Protein AF-A0A958LSK5-F1 (afdb_monomer_lite)

pLDDT: mean 73.79, std 20.0, range [38.81, 97.94]

Foldseek 3Di:
DDDDDDDDDDDDDDPDDDPDDDDDDDDDDDDDDDDDDDDDDDDDDDDDDDDDDDDDDDDDDDDDDDDDDDDPPPPPPPPDPPPPDDPVNVVLVVLLVVLCVVQNAPVSLCVVLVHDLVLLCVVLVHDSVLSVQQPDDDPPPDHRHDGSVSSVVSVVVVVVCVVPVCVRSVCVVCVVVVVVVVVVVVVVVVVVVVVVVVVVVVVVVVVVVVVVVVVVVVVVVCPVVVVVVVVVVVVVVVVVVVVVVVVVVVVVCVVVVVD

Secondary structure (DSSP, 8-state):
-----------------------------------------------------------PPPP-PPPP------------S-----HHHHHHHHHHHHHHHHH--HHHHHHHTT--HHHHHHHHT--HHHHHHHH---SSS------HHHHHHHHHHHHHHHH-GGG-HHHHHHHHHHHHHHHHHHHHHHHHHHHHHHHHHHHHHHHHHHHHHHHHHHHHH-THHHHHHHHHHHHHHHHHHHHHHHHHHHHHHHHTT--

Radius of gyration: 49.1 Å; chains: 1; bounding box: 126×78×132 Å

Structure (mmCIF, N/CA/C/O backbone):
data_AF-A0A958LSK5-F1
#
_entry.id   AF-A0A958LSK5-F1
#
loop_
_atom_site.group_PDB
_atom_site.id
_atom_site.type_symbol
_atom_site.label_atom_id
_atom_site.label_alt_id
_atom_site.label_comp_id
_atom_site.label_asym_id
_atom_site.label_entity_id
_atom_site.label_seq_id
_atom_site.pdbx_PDB_ins_code
_atom_site.Cartn_x
_atom_site.Cartn_y
_atom_site.Cartn_z
_atom_site.occupancy
_atom_site.B_iso_or_equiv
_atom_site.auth_seq_id
_atom_site.auth_comp_id
_atom_site.auth_asym_id
_atom_site.auth_atom_id
_atom_site.pdbx_PDB_model_num
ATOM 1 N N . MET A 1 1 ? 25.517 32.934 -50.664 1.00 52.00 1 MET A N 1
ATOM 2 C CA . MET A 1 1 ? 25.320 33.171 -49.216 1.00 52.00 1 MET A CA 1
ATOM 3 C C . MET A 1 1 ? 23.851 33.494 -48.979 1.00 52.00 1 MET A C 1
ATOM 5 O O . MET A 1 1 ? 23.492 34.646 -48.784 1.00 52.00 1 MET A O 1
ATOM 9 N N . GLN A 1 2 ? 23.004 32.474 -49.056 1.00 46.69 2 GLN A N 1
ATOM 10 C CA . GLN A 1 2 ? 21.571 32.565 -48.803 1.00 46.69 2 GLN A CA 1
ATOM 11 C C . GLN A 1 2 ? 21.100 31.197 -48.299 1.00 46.69 2 GLN A C 1
ATOM 13 O O . GLN A 1 2 ? 21.679 30.183 -48.677 1.00 46.69 2 GLN A O 1
ATOM 18 N N . ASP A 1 3 ? 20.086 31.233 -47.439 1.00 50.66 3 ASP A N 1
ATOM 19 C CA . ASP A 1 3 ? 19.240 30.115 -47.003 1.00 50.66 3 ASP A CA 1
ATOM 20 C C . ASP A 1 3 ? 19.688 29.280 -45.794 1.00 50.66 3 ASP A C 1
ATOM 22 O O . ASP A 1 3 ? 19.818 28.062 -45.846 1.00 50.66 3 ASP A O 1
ATOM 26 N N . GLN A 1 4 ? 19.787 29.948 -44.639 1.00 49.22 4 GLN A N 1
ATOM 27 C CA . GLN A 1 4 ? 19.486 29.335 -43.335 1.00 49.22 4 GLN A CA 1
ATOM 28 C C . GLN A 1 4 ? 18.679 30.296 -42.456 1.00 49.22 4 GLN A C 1
ATOM 30 O O . GLN A 1 4 ? 19.184 30.893 -41.504 1.00 49.22 4 GLN A O 1
ATOM 35 N N . LYS A 1 5 ? 17.403 30.489 -42.798 1.00 58.16 5 LYS A N 1
ATOM 36 C CA . LYS A 1 5 ? 16.497 31.291 -41.975 1.00 58.16 5 LYS A CA 1
ATOM 37 C C . LYS A 1 5 ? 15.062 30.792 -42.065 1.00 58.16 5 LYS A C 1
ATOM 39 O O . LYS A 1 5 ? 14.193 31.531 -42.488 1.00 58.16 5 LYS A O 1
ATOM 44 N N . GLU A 1 6 ? 14.812 29.561 -41.633 1.00 60.72 6 GLU A N 1
ATOM 45 C CA . GLU A 1 6 ? 13.461 29.110 -41.294 1.00 60.72 6 GLU A CA 1
ATOM 46 C C . GLU A 1 6 ? 13.516 27.892 -40.362 1.00 60.72 6 GLU A C 1
ATOM 48 O O . GLU A 1 6 ? 14.477 27.135 -40.387 1.00 60.72 6 GLU A O 1
ATOM 53 N N . MET A 1 7 ? 12.481 27.733 -39.531 1.00 47.75 7 MET A N 1
ATOM 54 C CA . MET A 1 7 ? 12.305 26.735 -38.455 1.00 47.75 7 MET A CA 1
ATOM 55 C C . MET A 1 7 ? 12.759 27.124 -37.037 1.00 47.75 7 MET A C 1
ATOM 57 O O . MET A 1 7 ? 13.516 26.421 -36.375 1.00 47.75 7 MET A O 1
ATOM 61 N N . LYS A 1 8 ? 12.168 28.199 -36.499 1.00 54.16 8 LYS A N 1
ATOM 62 C CA . LYS A 1 8 ? 11.818 28.282 -35.066 1.00 54.16 8 LYS A CA 1
ATOM 63 C C . LYS A 1 8 ? 10.467 28.974 -34.885 1.00 54.16 8 LYS A C 1
ATOM 65 O O . LYS A 1 8 ? 10.415 30.142 -34.521 1.00 54.16 8 LYS A O 1
ATOM 70 N N . LYS A 1 9 ? 9.372 28.258 -35.140 1.00 56.34 9 LYS A N 1
ATOM 71 C CA . LYS A 1 9 ? 8.034 28.591 -34.626 1.00 56.34 9 LYS A CA 1
ATOM 72 C C . LYS A 1 9 ? 7.229 27.306 -34.479 1.00 56.34 9 LYS A C 1
ATOM 74 O O . LYS A 1 9 ? 7.035 26.604 -35.460 1.00 56.34 9 LYS A O 1
ATOM 79 N N . GLY A 1 10 ? 6.740 27.053 -33.268 1.00 45.38 10 GLY A N 1
ATOM 80 C CA . GLY A 1 10 ? 5.657 26.103 -33.036 1.00 45.38 10 GLY A CA 1
ATOM 81 C C . GLY A 1 10 ? 5.929 25.113 -31.914 1.00 45.38 10 GLY A C 1
ATOM 82 O O . GLY A 1 10 ? 6.259 23.973 -32.197 1.00 45.38 10 GLY A O 1
ATOM 83 N N . PHE A 1 11 ? 5.752 25.542 -30.663 1.00 42.88 11 PHE A N 1
ATOM 84 C CA . PHE A 1 11 ? 5.014 24.753 -29.669 1.00 42.88 11 PHE A CA 1
ATOM 85 C C . PHE A 1 11 ? 4.659 25.664 -28.484 1.00 42.88 11 PHE A C 1
ATOM 87 O O . PHE A 1 11 ? 5.410 25.800 -27.523 1.00 42.88 11 PHE A O 1
ATOM 94 N N . ALA A 1 12 ? 3.537 26.373 -28.612 1.00 46.06 12 ALA A N 1
ATOM 95 C CA . ALA A 1 12 ? 2.868 27.012 -27.488 1.00 46.06 12 ALA A CA 1
ATOM 96 C C . ALA A 1 12 ? 1.836 26.007 -26.970 1.00 46.06 12 ALA A C 1
ATOM 98 O O . ALA A 1 12 ? 0.869 25.699 -27.666 1.00 46.06 12 ALA A O 1
ATOM 99 N N . VAL A 1 13 ? 2.085 25.448 -25.788 1.00 54.91 13 VAL A N 1
ATOM 100 C CA . VAL A 1 13 ? 1.125 24.602 -25.078 1.00 54.91 13 VAL A CA 1
ATOM 101 C C . VAL A 1 13 ? 0.135 25.536 -24.391 1.00 54.91 13 VAL A C 1
ATOM 103 O O . VAL A 1 13 ? 0.502 26.291 -23.496 1.00 54.91 13 VAL A O 1
ATOM 106 N N . HIS A 1 14 ? -1.108 25.519 -24.866 1.00 43.62 14 HIS A N 1
ATOM 107 C CA . HIS A 1 14 ? -2.250 26.111 -24.183 1.00 43.62 14 HIS A CA 1
ATOM 108 C C . HIS A 1 14 ? -2.567 25.266 -22.941 1.00 43.62 14 HIS A C 1
ATOM 110 O O . HIS A 1 14 ? -3.042 24.138 -23.066 1.00 43.62 14 HIS A O 1
ATOM 116 N N . GLU A 1 15 ? -2.333 25.816 -21.751 1.00 44.34 15 GLU A N 1
ATOM 117 C CA . GLU A 1 15 ? -2.993 25.365 -20.527 1.00 44.34 15 GLU A CA 1
ATOM 118 C C . GLU A 1 15 ? -4.447 25.852 -20.571 1.00 44.34 15 GLU A C 1
ATOM 120 O O . GLU A 1 15 ? -4.745 27.024 -20.342 1.00 44.34 15 GLU A O 1
ATOM 125 N N . ALA A 1 16 ? -5.357 24.955 -20.947 1.00 48.25 16 ALA A N 1
ATOM 126 C CA . ALA A 1 16 ? -6.784 25.156 -20.756 1.00 48.25 16 ALA A CA 1
ATOM 127 C C . ALA A 1 16 ? -7.147 24.683 -19.346 1.00 48.25 16 ALA A C 1
ATOM 129 O O . ALA A 1 16 ? -7.069 23.493 -19.036 1.00 48.25 16 ALA A O 1
ATOM 130 N N . GLY A 1 17 ? -7.522 25.640 -18.498 1.00 46.84 17 GLY A N 1
ATOM 131 C CA . GLY A 1 17 ? -8.158 25.379 -17.218 1.00 46.84 17 GLY A CA 1
ATOM 132 C C . GLY A 1 17 ? -9.491 24.659 -17.411 1.00 46.84 17 GLY A C 1
ATOM 133 O O . GLY A 1 17 ? -10.271 24.989 -18.303 1.00 46.84 17 GLY A O 1
ATOM 134 N N . SER A 1 18 ? -9.738 23.675 -16.553 1.00 45.44 18 SER A N 1
ATOM 135 C CA . SER A 1 18 ? -11.038 23.038 -16.387 1.00 45.44 18 SER A CA 1
ATOM 136 C C . SER A 1 18 ? -11.521 23.335 -14.974 1.00 45.44 18 SER A C 1
ATOM 138 O O . SER A 1 18 ? -11.384 22.510 -14.072 1.00 45.44 18 SER A O 1
ATOM 140 N N . ASP A 1 19 ? -12.085 24.531 -14.813 1.00 50.69 19 ASP A N 1
ATOM 141 C CA . ASP A 1 19 ? -13.109 24.805 -13.811 1.00 50.69 19 ASP A CA 1
ATOM 142 C C . ASP A 1 19 ? -14.317 23.913 -14.123 1.00 50.69 19 ASP A C 1
ATOM 144 O O . ASP A 1 19 ? -15.077 24.163 -15.057 1.00 50.69 19 ASP A O 1
ATOM 148 N N . ALA A 1 20 ? -14.483 22.848 -13.346 1.00 50.75 20 ALA A N 1
ATOM 149 C CA . ALA A 1 20 ? -15.744 22.133 -13.246 1.00 50.75 20 ALA A CA 1
ATOM 150 C C . ALA A 1 20 ? -16.152 22.158 -11.776 1.00 50.75 20 ALA A C 1
ATOM 152 O O . ALA A 1 20 ? -15.587 21.456 -10.937 1.00 50.75 20 ALA A O 1
ATOM 153 N N . GLY A 1 21 ? -17.104 23.044 -11.488 1.00 44.28 21 GLY A N 1
ATOM 154 C CA . GLY A 1 21 ? -17.738 23.176 -10.191 1.00 44.28 21 GLY A CA 1
ATOM 155 C C . GLY A 1 21 ? -18.399 21.871 -9.761 1.00 44.28 21 GLY A C 1
ATOM 156 O O . GLY A 1 21 ? -19.099 21.219 -10.533 1.00 44.28 21 GLY A O 1
ATOM 157 N N . PHE A 1 22 ? -18.174 21.522 -8.501 1.00 46.78 22 PHE A N 1
ATOM 158 C CA . PHE A 1 22 ? -18.945 20.528 -7.772 1.00 46.78 22 PHE A CA 1
ATOM 159 C C . PHE A 1 22 ? -19.649 21.265 -6.631 1.00 46.78 22 PHE A C 1
ATOM 161 O O . PHE A 1 22 ? -19.240 21.217 -5.473 1.00 46.78 22 PHE A O 1
ATOM 168 N N . GLU A 1 23 ? -20.653 22.047 -7.018 1.00 50.72 23 GLU A N 1
ATOM 169 C CA . GLU A 1 23 ? -21.701 22.536 -6.130 1.00 50.72 23 GLU A CA 1
ATOM 170 C C . GLU A 1 23 ? -22.848 21.513 -6.144 1.00 50.72 23 GLU A C 1
ATOM 172 O O . GLU A 1 23 ? -23.130 20.892 -7.169 1.00 50.72 23 GLU A O 1
ATOM 177 N N . ASP A 1 24 ? -23.518 21.419 -5.000 1.00 49.88 24 ASP A N 1
ATOM 178 C CA . ASP A 1 24 ? -24.849 20.847 -4.792 1.00 49.88 24 ASP A CA 1
ATOM 179 C C . ASP A 1 24 ? -25.013 19.315 -4.723 1.00 49.88 24 ASP A C 1
ATOM 181 O O . ASP A 1 24 ? -25.315 18.622 -5.691 1.00 49.88 24 ASP A O 1
ATOM 185 N N . PHE A 1 25 ? -24.945 18.793 -3.494 1.00 40.44 25 PHE A N 1
ATOM 186 C CA . PHE A 1 25 ? -25.831 17.702 -3.072 1.00 40.44 25 PHE A CA 1
ATOM 187 C C . PHE A 1 25 ? -26.222 17.897 -1.600 1.00 40.44 25 PHE A C 1
ATOM 189 O O . PHE A 1 25 ? -25.748 17.219 -0.684 1.00 40.44 25 PHE A O 1
ATOM 196 N N . LYS A 1 26 ? -27.070 18.904 -1.379 1.00 49.19 26 LYS A N 1
ATOM 197 C CA . LYS A 1 26 ? -27.987 18.964 -0.241 1.00 49.19 26 LYS A CA 1
ATOM 198 C C . LYS A 1 26 ? -29.323 18.351 -0.668 1.00 49.19 26 LYS A C 1
ATOM 200 O O . LYS A 1 26 ? -29.685 18.403 -1.834 1.00 49.19 26 LYS A O 1
ATOM 205 N N . ASP A 1 27 ? -30.028 17.813 0.319 1.00 46.62 27 ASP A N 1
ATOM 206 C CA . ASP A 1 27 ? -31.434 17.399 0.278 1.00 46.62 27 ASP A CA 1
ATOM 207 C C . ASP A 1 27 ? -31.753 16.060 -0.395 1.00 46.62 27 ASP A C 1
ATOM 209 O O . ASP A 1 27 ? -32.180 16.004 -1.538 1.00 46.62 27 ASP A O 1
ATOM 213 N N . LEU A 1 28 ? -31.695 14.983 0.398 1.00 45.44 28 LEU A N 1
ATOM 214 C CA . LEU A 1 28 ? -32.783 13.999 0.437 1.00 45.44 28 LEU A CA 1
ATOM 215 C C . LEU A 1 28 ? -32.971 13.509 1.879 1.00 45.44 28 LEU A C 1
ATOM 217 O O . LEU A 1 28 ? -32.337 12.560 2.346 1.00 45.44 28 LEU A O 1
ATOM 221 N N . SER A 1 29 ? -33.839 14.221 2.593 1.00 51.97 29 SER A N 1
ATOM 222 C CA . SER A 1 29 ? -34.509 13.771 3.806 1.00 51.97 29 SER A CA 1
ATOM 223 C C . SER A 1 29 ? -35.802 13.030 3.451 1.00 51.97 29 SER A C 1
ATOM 225 O O . SER A 1 29 ? -36.561 13.508 2.617 1.00 51.97 29 SER A O 1
ATOM 227 N N . GLU A 1 30 ? -36.047 11.948 4.196 1.00 46.19 30 GLU A N 1
ATOM 228 C CA . GLU A 1 30 ? -37.352 11.352 4.538 1.00 46.19 30 GLU A CA 1
ATOM 229 C C . GLU A 1 30 ? -38.169 10.634 3.446 1.00 46.19 30 GLU A C 1
ATOM 231 O O . GLU A 1 30 ? -38.455 11.169 2.383 1.00 46.19 30 GLU A O 1
ATOM 236 N N . GLY A 1 31 ? -38.633 9.421 3.783 1.00 40.12 31 GLY A N 1
ATOM 237 C CA . GLY A 1 31 ? -39.802 8.810 3.141 1.00 40.12 31 GLY A CA 1
ATOM 238 C C . GLY A 1 31 ? -39.717 7.302 2.904 1.00 40.12 31 GLY A C 1
ATOM 239 O O . GLY A 1 31 ? -39.120 6.861 1.935 1.00 40.12 31 GLY A O 1
ATOM 240 N N . GLU A 1 32 ? -40.362 6.538 3.790 1.00 46.31 32 GLU A N 1
ATOM 241 C CA . GLU A 1 32 ? -41.158 5.337 3.476 1.00 46.31 32 GLU A CA 1
ATOM 242 C C . GLU A 1 32 ? -40.552 4.218 2.611 1.00 46.31 32 GLU A C 1
ATOM 244 O O . GLU A 1 32 ? -40.656 4.249 1.393 1.00 46.31 32 GLU A O 1
ATOM 249 N N . ILE A 1 33 ? -40.133 3.117 3.255 1.00 49.88 33 ILE A N 1
ATOM 250 C CA . ILE A 1 33 ? -40.536 1.766 2.814 1.00 49.88 33 ILE A CA 1
ATOM 251 C C . ILE A 1 33 ? -40.816 0.918 4.066 1.00 49.88 33 ILE A C 1
ATOM 253 O O . ILE A 1 33 ? -39.956 0.195 4.572 1.00 49.88 33 ILE A O 1
ATOM 257 N N . GLU A 1 34 ? -42.038 1.033 4.587 1.00 46.66 34 GLU A N 1
ATOM 258 C CA . GLU A 1 34 ? -42.678 -0.071 5.302 1.00 46.66 34 GLU A CA 1
ATOM 259 C C . GLU A 1 34 ? -43.224 -1.078 4.279 1.00 46.66 34 GLU A C 1
ATOM 261 O O . GLU A 1 34 ? -43.722 -0.699 3.223 1.00 46.66 34 GLU A O 1
ATOM 266 N N . GLY A 1 35 ? -43.197 -2.362 4.638 1.00 44.56 35 GLY A N 1
ATOM 267 C CA . GLY A 1 35 ? -44.109 -3.352 4.067 1.00 44.56 35 GLY A CA 1
ATOM 268 C C . GLY A 1 35 ? -43.596 -4.122 2.852 1.00 44.56 35 GLY A C 1
ATOM 269 O O . GLY A 1 35 ? -43.860 -3.752 1.719 1.00 44.56 35 GLY A O 1
ATOM 270 N N . ALA A 1 36 ? -42.952 -5.262 3.111 1.00 41.03 36 ALA A N 1
ATOM 271 C CA . ALA A 1 36 ? -43.251 -6.562 2.490 1.00 41.03 36 ALA A CA 1
ATOM 272 C C . ALA A 1 36 ? -42.053 -7.498 2.671 1.00 41.03 36 ALA A C 1
ATOM 274 O O . ALA A 1 36 ? -41.040 -7.341 2.003 1.00 41.03 36 ALA A O 1
ATOM 275 N N . LEU A 1 37 ? -42.181 -8.466 3.582 1.00 41.00 37 LEU A N 1
ATOM 276 C CA . LEU A 1 37 ? -41.710 -9.852 3.427 1.00 41.00 37 LEU A CA 1
ATOM 277 C C . LEU A 1 37 ? -42.045 -10.617 4.711 1.00 41.00 37 LEU A C 1
ATOM 279 O O . LEU A 1 37 ? -41.204 -11.018 5.513 1.00 41.00 37 LEU A O 1
ATOM 283 N N . SER A 1 38 ? -43.351 -10.777 4.900 1.00 43.66 38 SER A N 1
ATOM 284 C CA . SER A 1 38 ? -43.919 -11.981 5.484 1.00 43.66 38 SER A CA 1
ATOM 285 C C . SER A 1 38 ? -43.674 -13.166 4.537 1.00 43.66 38 SER A C 1
ATOM 287 O O . SER A 1 38 ? -43.495 -12.984 3.335 1.00 43.66 38 SER A O 1
ATOM 289 N N . CYS A 1 39 ? -43.725 -14.377 5.098 1.00 44.81 39 CYS A N 1
ATOM 290 C CA . CYS A 1 39 ? -43.722 -15.674 4.410 1.00 44.81 39 CYS A CA 1
ATOM 291 C C . CYS A 1 39 ? -42.345 -16.251 4.057 1.00 44.81 39 CYS A C 1
ATOM 293 O O . CYS A 1 39 ? -41.971 -16.256 2.898 1.00 44.81 39 CYS A O 1
ATOM 295 N N . LEU A 1 40 ? -41.684 -16.889 5.030 1.00 44.94 40 LEU A N 1
ATOM 296 C CA . LEU A 1 40 ? -41.215 -18.274 4.866 1.00 44.94 40 LEU A CA 1
ATOM 297 C C . LEU A 1 40 ? -41.234 -18.978 6.231 1.00 44.94 40 LEU A C 1
ATOM 299 O O . LEU A 1 40 ? -40.302 -18.897 7.027 1.00 44.94 40 LEU A O 1
ATOM 303 N N . GLY A 1 41 ? -42.357 -19.644 6.498 1.00 39.41 41 GLY A N 1
ATOM 304 C CA . GLY A 1 41 ? -42.454 -20.684 7.513 1.00 39.41 41 GLY A CA 1
ATOM 305 C C . GLY A 1 41 ? -41.847 -21.993 7.006 1.00 39.41 41 GLY A C 1
ATOM 306 O O . GLY A 1 41 ? -41.955 -22.325 5.828 1.00 39.41 41 GLY A O 1
ATOM 307 N N . GLY A 1 42 ? -41.234 -22.746 7.915 1.00 38.81 42 GLY A N 1
ATOM 308 C CA . GLY A 1 42 ? -40.740 -24.105 7.694 1.00 38.81 42 GLY A CA 1
ATOM 309 C C . GLY A 1 42 ? -40.322 -24.743 9.027 1.00 38.81 42 GLY A C 1
ATOM 310 O O . GLY A 1 42 ? -39.981 -24.009 9.951 1.00 38.81 42 GLY A O 1
ATOM 311 N N . PRO A 1 43 ? -40.453 -26.070 9.197 1.00 53.19 43 PRO A N 1
ATOM 312 C CA . PRO A 1 43 ? -41.178 -26.614 10.340 1.00 53.19 43 PRO A CA 1
ATOM 313 C C . PRO A 1 43 ? -40.335 -27.021 11.554 1.00 53.19 43 PRO A C 1
ATOM 315 O O . PRO A 1 43 ? -39.166 -27.387 11.491 1.00 53.19 43 PRO A O 1
ATOM 318 N N . ARG A 1 44 ? -41.062 -27.003 12.671 1.00 46.97 44 ARG A N 1
ATOM 319 C CA . ARG A 1 44 ? -40.767 -27.479 14.019 1.00 46.97 44 ARG A CA 1
ATOM 320 C C . ARG A 1 44 ? -40.833 -29.013 14.052 1.00 46.97 44 ARG A C 1
ATOM 322 O O . ARG A 1 44 ? -41.895 -29.572 13.803 1.00 46.97 44 ARG A O 1
ATOM 329 N N . ALA A 1 45 ? -39.740 -29.678 14.415 1.00 41.81 45 ALA A N 1
ATOM 330 C CA . ALA A 1 45 ? -39.722 -31.095 14.778 1.00 41.81 45 ALA A CA 1
ATOM 331 C C . ALA A 1 45 ? -38.614 -31.345 15.813 1.00 41.81 45 ALA A C 1
ATOM 333 O O . ALA A 1 45 ? -37.503 -30.849 15.648 1.00 41.81 45 ALA A O 1
ATOM 334 N N . GLY A 1 46 ? -38.928 -32.095 16.874 1.00 42.56 46 GLY A N 1
ATOM 335 C CA . GLY A 1 46 ? -37.932 -32.586 17.832 1.00 42.56 46 GLY A CA 1
ATOM 336 C C . GLY A 1 46 ? -38.269 -32.347 19.301 1.00 42.56 46 GLY A C 1
ATOM 337 O O . GLY A 1 46 ? -37.520 -31.676 20.002 1.00 42.56 46 GLY A O 1
ATOM 338 N N . GLN A 1 47 ? -39.399 -32.889 19.765 1.00 42.06 47 GLN A N 1
ATOM 339 C CA . GLN A 1 47 ? -39.604 -33.210 21.178 1.00 42.06 47 GLN A CA 1
ATOM 340 C C . GLN A 1 47 ? -38.616 -34.313 21.582 1.00 42.06 47 GLN A C 1
ATOM 342 O O . GLN A 1 47 ? -38.536 -35.337 20.911 1.00 42.06 47 GLN A O 1
ATOM 347 N N . GLY A 1 48 ? -37.910 -34.108 22.690 1.00 42.44 48 GLY A N 1
ATOM 348 C CA . GLY A 1 48 ? -37.097 -35.118 23.363 1.00 42.44 48 GLY A CA 1
ATOM 349 C C . GLY A 1 48 ? -37.277 -34.966 24.864 1.00 42.44 48 GLY A C 1
ATOM 350 O O . GLY A 1 48 ? -36.491 -34.303 25.531 1.00 42.44 48 GLY A O 1
ATOM 351 N N . HIS A 1 49 ? -38.389 -35.507 25.357 1.00 45.25 49 HIS A N 1
ATOM 352 C CA . HIS A 1 49 ? -38.616 -35.809 26.763 1.00 45.25 49 HIS A CA 1
ATOM 353 C C . HIS A 1 49 ? -37.735 -37.009 27.125 1.00 45.25 49 HIS A C 1
ATOM 355 O O . HIS A 1 49 ? -37.981 -38.092 26.608 1.00 45.25 49 HIS A O 1
ATOM 361 N N . GLU A 1 50 ? -36.793 -36.855 28.051 1.00 45.88 50 GLU A N 1
ATOM 362 C CA . GLU A 1 50 ? -36.311 -37.983 28.852 1.00 45.88 50 GLU A CA 1
ATOM 363 C C . GLU A 1 50 ? -36.346 -37.590 30.327 1.00 45.88 50 GLU A C 1
ATOM 365 O O . GLU A 1 50 ? -35.539 -36.817 30.843 1.00 45.88 50 GLU A O 1
ATOM 370 N N . GLN A 1 51 ? -37.391 -38.096 30.980 1.00 39.34 51 GLN A N 1
ATOM 371 C CA . GLN A 1 51 ? -37.505 -38.211 32.421 1.00 39.34 51 GLN A CA 1
ATOM 372 C C . GLN A 1 51 ? -36.664 -39.415 32.851 1.00 39.34 51 GLN A C 1
ATOM 374 O O . GLN A 1 51 ? -37.018 -40.548 32.547 1.00 39.34 51 GLN A O 1
ATOM 379 N N . GLY A 1 52 ? -35.577 -39.166 33.576 1.00 41.19 52 GLY A N 1
ATOM 380 C CA . GLY A 1 5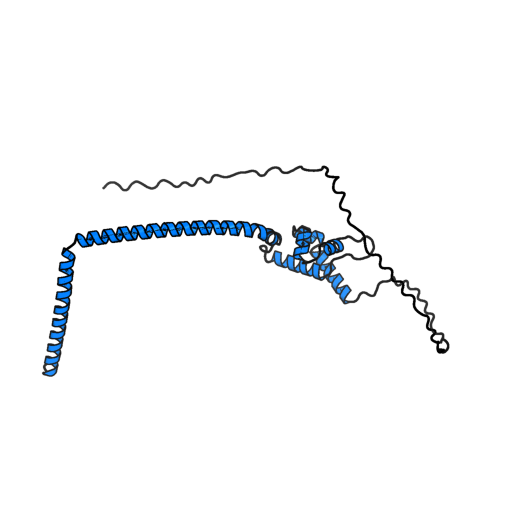2 ? -34.870 -40.182 34.350 1.00 41.19 52 GLY A CA 1
ATOM 381 C C . GLY A 1 52 ? -35.227 -40.032 35.824 1.00 41.19 52 GLY A C 1
ATOM 382 O O . GLY A 1 52 ? -34.633 -39.218 36.527 1.00 41.19 52 GLY A O 1
ATOM 383 N N . GLN A 1 53 ? -36.233 -40.781 36.276 1.00 43.94 53 GLN A N 1
ATOM 384 C CA . GLN A 1 53 ? -36.397 -41.141 37.682 1.00 43.94 53 GLN A CA 1
ATOM 385 C C . GLN A 1 53 ? -35.528 -42.370 37.941 1.00 43.94 53 GLN A C 1
ATOM 387 O O . GLN A 1 53 ? -35.779 -43.397 37.323 1.00 43.94 53 GLN A O 1
ATOM 392 N N . GLU A 1 54 ? -34.596 -42.320 38.895 1.00 42.00 54 GLU A N 1
ATOM 393 C CA . GLU A 1 54 ? -34.192 -43.549 39.579 1.00 42.00 54 GLU A CA 1
ATOM 394 C C . GLU A 1 54 ? -33.652 -43.311 40.996 1.00 42.00 54 GLU A C 1
ATOM 396 O O . GLU A 1 54 ? -32.717 -42.552 41.238 1.00 42.00 54 GLU A O 1
ATOM 401 N N . SER A 1 55 ? -34.311 -44.021 41.914 1.00 48.41 55 SER A N 1
ATOM 402 C CA . SER A 1 55 ? -33.800 -44.669 43.126 1.00 48.41 55 SER A CA 1
ATOM 403 C C . SER A 1 55 ? -33.116 -43.858 44.234 1.00 48.41 55 SER A C 1
ATOM 405 O O . SER A 1 55 ? -31.938 -43.518 44.216 1.00 48.41 55 SER A O 1
ATOM 407 N N . LYS A 1 56 ? -33.897 -43.755 45.315 1.00 48.94 56 LYS A N 1
ATOM 408 C CA . LYS A 1 56 ? -33.496 -43.814 46.724 1.00 48.94 56 LYS A CA 1
ATOM 409 C C . LYS A 1 56 ? -32.301 -44.753 46.965 1.00 48.94 56 LYS A C 1
ATOM 411 O O . LYS A 1 56 ? -32.407 -45.945 46.691 1.00 48.94 56 LYS A O 1
ATOM 416 N N . ALA A 1 57 ? -31.284 -44.259 47.663 1.00 46.81 57 ALA A N 1
ATOM 417 C CA . ALA A 1 57 ? -30.499 -45.069 48.587 1.00 46.81 57 ALA A CA 1
ATOM 418 C C . ALA A 1 57 ? -30.269 -44.277 49.882 1.00 46.81 57 ALA A C 1
ATOM 420 O O . ALA A 1 57 ? -29.709 -43.184 49.895 1.00 46.81 57 ALA A O 1
ATOM 421 N N . SER A 1 58 ? -30.825 -44.837 50.954 1.00 51.81 58 SER A N 1
ATOM 422 C CA . SER A 1 58 ? -30.565 -44.517 52.351 1.00 51.81 58 SER A CA 1
ATOM 423 C C . SER A 1 58 ? -29.090 -44.778 52.645 1.00 51.81 58 SER A C 1
ATOM 425 O O . SER A 1 58 ? -28.644 -45.911 52.489 1.00 51.81 58 SER A O 1
ATOM 427 N N . GLU A 1 59 ? -28.352 -43.771 53.106 1.00 51.69 59 GLU A N 1
ATOM 428 C CA . GLU A 1 59 ? -27.097 -44.025 53.805 1.00 51.69 59 GLU A CA 1
ATOM 429 C C . GLU A 1 59 ? -26.969 -43.135 55.038 1.00 51.69 59 GLU A C 1
ATOM 431 O O . GLU A 1 59 ? -27.428 -41.996 55.106 1.00 51.69 59 GLU A O 1
ATOM 436 N N . LYS A 1 60 ? -26.459 -43.793 56.065 1.00 51.78 60 LYS A N 1
ATOM 437 C CA . LYS A 1 60 ? -26.694 -43.610 57.483 1.00 51.78 60 LYS A CA 1
ATOM 438 C C . LYS A 1 60 ? -25.641 -42.663 58.047 1.00 51.78 60 LYS A C 1
ATOM 440 O O . LYS A 1 60 ? -24.449 -42.927 57.950 1.00 51.78 60 LYS A O 1
ATOM 445 N N . THR A 1 61 ? -26.105 -41.581 58.656 1.00 54.59 61 THR A N 1
ATOM 446 C CA . THR A 1 61 ? -25.322 -40.615 59.430 1.00 54.59 61 THR A CA 1
ATOM 447 C C . THR A 1 61 ? -24.548 -41.309 60.562 1.00 54.59 61 T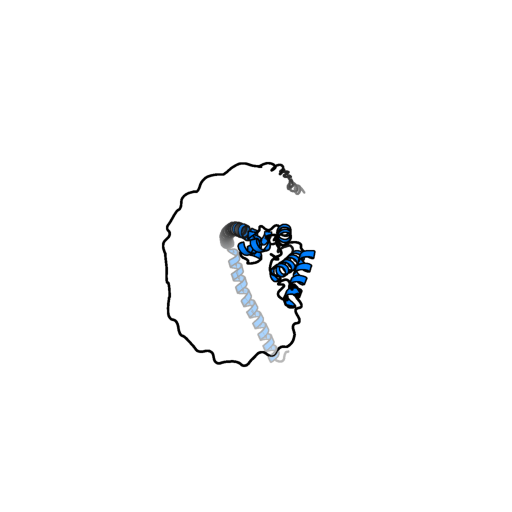HR A C 1
ATOM 449 O O . THR A 1 61 ? -25.173 -42.027 61.346 1.00 54.59 61 THR A O 1
ATOM 452 N N . PRO A 1 62 ? -23.232 -41.077 60.713 1.00 61.47 62 PRO A N 1
ATOM 453 C CA . PRO A 1 62 ? -22.537 -41.255 61.980 1.00 61.47 62 PRO A CA 1
ATOM 454 C C . PRO A 1 62 ? -22.470 -39.919 62.731 1.00 61.47 62 PRO A C 1
ATOM 456 O O . PRO A 1 62 ? -22.070 -38.891 62.180 1.00 61.47 62 PRO A O 1
ATOM 459 N N . ASP A 1 63 ? -22.882 -39.969 63.994 1.00 56.34 63 ASP A N 1
ATOM 460 C CA . ASP A 1 63 ? -22.891 -38.884 64.970 1.00 56.34 63 ASP A CA 1
ATOM 461 C C . ASP A 1 63 ? -21.538 -38.163 65.087 1.00 56.34 63 ASP A C 1
ATOM 463 O O . ASP A 1 63 ? -20.506 -38.777 65.363 1.00 56.34 63 ASP A O 1
ATOM 467 N N . LEU A 1 64 ? -21.565 -36.834 64.948 1.00 67.75 64 LEU A N 1
ATOM 468 C CA . LEU A 1 64 ? -20.465 -35.947 65.327 1.00 67.75 64 LEU A CA 1
ATOM 469 C C . LEU A 1 64 ? -20.820 -35.192 66.627 1.00 67.75 64 LEU A C 1
ATOM 471 O O . LEU A 1 64 ? -21.971 -34.784 66.804 1.00 67.75 64 LEU A O 1
ATOM 475 N N . PRO A 1 65 ? -19.842 -35.011 67.536 1.00 75.25 65 PRO A N 1
ATOM 476 C CA . PRO A 1 65 ? -20.042 -34.527 68.902 1.00 75.25 65 PRO A CA 1
ATOM 477 C C . PRO A 1 65 ? -20.460 -33.044 68.998 1.00 75.25 65 PRO A C 1
ATOM 479 O O . PRO A 1 65 ? -20.318 -32.280 68.040 1.00 75.25 65 PRO A O 1
ATOM 482 N N . PRO A 1 66 ? -20.987 -32.627 70.169 1.00 62.84 66 PRO A N 1
ATOM 483 C CA . PRO A 1 66 ? -21.679 -31.358 70.349 1.00 62.84 66 PRO A CA 1
ATOM 484 C C . PRO A 1 66 ? -20.787 -30.118 70.221 1.00 62.84 66 PRO A C 1
ATOM 486 O O . PRO A 1 66 ? -19.618 -30.085 70.595 1.00 62.84 66 PRO A O 1
ATOM 489 N N . LYS A 1 67 ? -21.449 -29.077 69.715 1.00 56.38 67 LYS A N 1
ATOM 490 C CA . LYS A 1 67 ? -21.008 -27.702 69.482 1.00 56.38 67 LYS A CA 1
ATOM 491 C C . LYS A 1 67 ? -20.255 -27.109 70.677 1.00 56.38 67 LYS A C 1
ATOM 493 O O . LYS A 1 67 ? -20.798 -27.017 71.776 1.00 56.38 67 LYS A O 1
ATOM 498 N N . THR A 1 68 ? -19.058 -26.593 70.419 1.00 66.06 68 THR A N 1
ATOM 499 C CA . THR A 1 68 ? -18.446 -25.547 71.241 1.00 66.06 68 THR A CA 1
ATOM 500 C C . THR A 1 68 ? -19.165 -24.212 70.985 1.00 66.06 68 THR A C 1
ATOM 502 O O . THR A 1 68 ? -19.440 -23.880 69.829 1.00 66.06 68 THR A O 1
ATOM 505 N N . PRO A 1 69 ? -19.488 -23.424 72.025 1.00 70.31 69 PRO A N 1
ATOM 506 C CA . PRO A 1 69 ? -19.957 -22.056 71.861 1.00 70.31 69 PRO A CA 1
ATOM 507 C C . PRO A 1 69 ? -18.737 -21.132 71.839 1.00 70.31 69 PRO A C 1
ATOM 509 O O . PRO A 1 69 ? -18.050 -21.018 72.851 1.00 70.31 69 PRO A O 1
ATOM 512 N N . LEU A 1 70 ? -18.429 -20.475 70.717 1.00 51.41 70 LEU A N 1
ATOM 513 C CA . LEU A 1 70 ? -17.460 -19.378 70.750 1.00 51.41 70 LEU A CA 1
ATOM 514 C C . LEU A 1 70 ? -17.643 -18.393 69.583 1.00 51.41 70 LEU A C 1
ATOM 516 O O . LEU A 1 70 ? -17.467 -18.744 68.421 1.00 51.41 70 LEU A O 1
ATOM 520 N N . PHE A 1 71 ? -17.926 -17.147 69.970 1.00 50.53 71 PHE A N 1
ATOM 521 C CA . PHE A 1 71 ? -17.956 -15.901 69.194 1.00 50.53 71 PHE A CA 1
ATOM 522 C C . PHE A 1 71 ? -19.136 -15.649 68.243 1.00 50.53 71 PHE A C 1
ATOM 524 O O . PHE A 1 71 ? -19.024 -15.700 67.020 1.00 50.53 71 PHE A O 1
ATOM 531 N N . ASP A 1 72 ? -20.223 -15.157 68.842 1.00 52.62 72 ASP A N 1
ATOM 532 C CA . ASP A 1 72 ? -21.116 -14.176 68.223 1.00 52.62 72 ASP A CA 1
ATOM 533 C C . ASP A 1 72 ? -20.362 -12.857 67.974 1.00 52.62 72 ASP A C 1
ATOM 535 O O . ASP A 1 72 ? -20.391 -11.925 68.777 1.00 52.62 72 ASP A O 1
ATOM 539 N N . ALA A 1 73 ? -19.685 -12.756 66.832 1.00 55.09 73 ALA A N 1
ATOM 540 C CA . ALA A 1 73 ? -19.332 -11.473 66.233 1.00 55.09 73 ALA A CA 1
ATOM 541 C C . ALA A 1 73 ? -20.261 -11.238 65.041 1.00 55.09 73 ALA A C 1
ATOM 543 O O . ALA A 1 73 ? -19.882 -11.365 63.877 1.00 55.09 73 ALA A O 1
ATOM 544 N N . ASN A 1 74 ? -21.513 -10.908 65.353 1.00 48.28 74 ASN A N 1
ATOM 545 C CA . ASN A 1 74 ? -22.517 -10.464 64.397 1.00 48.28 74 ASN A CA 1
ATOM 546 C C . ASN A 1 74 ? -22.181 -9.031 63.932 1.00 48.28 74 ASN A C 1
ATOM 548 O O . ASN A 1 74 ? -22.883 -8.064 64.221 1.00 48.28 74 ASN A O 1
ATOM 552 N N . LEU A 1 75 ? -21.056 -8.886 63.226 1.00 52.62 75 LEU A N 1
ATOM 553 C CA . LEU A 1 75 ? -20.788 -7.747 62.358 1.00 52.62 75 LEU A CA 1
ATOM 554 C C . LEU A 1 75 ? -21.634 -7.954 61.107 1.00 52.62 75 LEU A C 1
ATOM 556 O O . LEU A 1 75 ? -21.173 -8.458 60.085 1.00 52.62 75 LEU A O 1
ATOM 560 N N . ASN A 1 76 ? -22.895 -7.537 61.204 1.00 44.19 76 ASN A N 1
ATOM 561 C CA . ASN A 1 76 ? -23.795 -7.313 60.081 1.00 44.19 76 ASN A CA 1
ATOM 562 C C . ASN A 1 76 ? -23.291 -6.109 59.257 1.00 44.19 76 ASN A C 1
ATOM 564 O O . ASN A 1 76 ? -23.956 -5.084 59.106 1.00 44.19 76 ASN A O 1
ATOM 568 N N . LEU A 1 77 ? -22.054 -6.210 58.767 1.00 46.75 77 LEU A N 1
ATOM 569 C CA . LEU A 1 77 ? -21.542 -5.365 57.715 1.00 46.75 77 LEU A CA 1
ATOM 570 C C . LEU A 1 77 ? -22.194 -5.901 56.451 1.00 46.75 77 LEU A C 1
ATOM 572 O O . LEU A 1 77 ? -21.880 -6.996 55.987 1.00 46.75 77 LEU A O 1
ATOM 576 N N . LYS A 1 78 ? -23.119 -5.114 55.907 1.00 44.72 78 LYS A N 1
ATOM 577 C CA . LYS A 1 78 ? -23.593 -5.231 54.532 1.00 44.72 78 LYS A CA 1
ATOM 578 C C . LYS A 1 78 ? -22.388 -5.086 53.595 1.00 44.72 78 LYS A C 1
ATOM 580 O O . LYS A 1 78 ? -22.197 -4.043 52.976 1.00 44.72 78 LYS A O 1
ATOM 585 N N . PHE A 1 79 ? -21.551 -6.116 53.500 1.00 46.84 79 PHE A N 1
ATOM 586 C CA . PHE A 1 79 ? -20.647 -6.314 52.386 1.00 46.84 79 PHE A CA 1
ATOM 587 C C . PHE A 1 79 ? -21.561 -6.561 51.196 1.00 46.84 79 PHE A C 1
ATOM 589 O O . PHE A 1 79 ? -21.972 -7.681 50.907 1.00 46.84 79 PHE A O 1
ATOM 596 N N . SER A 1 80 ? -21.928 -5.463 50.534 1.00 46.78 80 SER A N 1
ATOM 597 C CA . SER A 1 80 ? -22.332 -5.482 49.139 1.00 46.78 80 SER A CA 1
ATOM 598 C C . SER A 1 80 ? -21.478 -6.521 48.421 1.00 46.78 80 SER A C 1
ATOM 600 O O . SER A 1 80 ? -20.261 -6.503 48.613 1.00 46.78 80 SER A O 1
ATOM 602 N N . GLU A 1 81 ? -22.105 -7.400 47.642 1.00 49.03 81 GLU A N 1
ATOM 603 C CA . GLU A 1 81 ? -21.530 -8.499 46.854 1.00 49.03 81 GLU A CA 1
ATOM 604 C C . GLU A 1 81 ? -20.468 -8.037 45.827 1.00 49.03 81 GLU A C 1
ATOM 606 O O . GLU A 1 81 ? -20.554 -8.260 44.619 1.00 49.03 81 GLU A O 1
ATOM 611 N N . GLY A 1 82 ? -19.428 -7.361 46.291 1.00 54.75 82 GLY A N 1
ATOM 612 C CA . GLY A 1 82 ? -18.248 -6.988 45.553 1.00 54.75 82 GLY A CA 1
ATOM 613 C C . GLY A 1 82 ? -17.244 -8.100 45.741 1.00 54.75 82 GLY A C 1
ATOM 614 O O . GLY A 1 82 ? -16.404 -8.020 46.630 1.00 54.75 82 GLY A O 1
ATOM 615 N N . LYS A 1 83 ? -17.329 -9.138 44.901 1.00 62.53 83 LYS A N 1
ATOM 616 C CA . LYS A 1 83 ? -16.223 -10.085 44.692 1.00 62.53 83 LYS A CA 1
ATOM 617 C C . LYS A 1 83 ? -14.922 -9.286 44.680 1.00 62.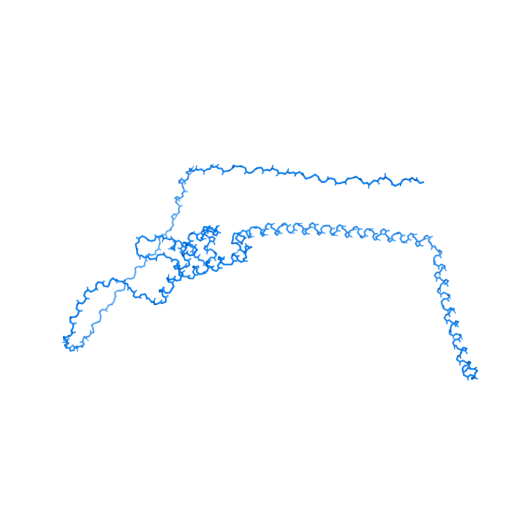53 83 LYS A C 1
ATOM 619 O O . LYS A 1 83 ? -14.781 -8.394 43.834 1.00 62.53 83 LYS A O 1
ATOM 624 N N . SER A 1 84 ? -14.038 -9.562 45.640 1.00 66.50 84 SER A N 1
ATOM 625 C CA . SER A 1 84 ? -12.751 -8.886 45.777 1.00 66.50 84 SER A CA 1
ATOM 626 C C . SER A 1 84 ? -12.069 -8.905 44.413 1.00 66.50 84 SER A C 1
ATOM 628 O O . SER A 1 84 ? -11.796 -9.956 43.829 1.00 66.50 84 SER A O 1
ATOM 630 N N . ARG A 1 85 ? -11.917 -7.722 43.808 1.00 73.50 85 ARG A N 1
ATOM 631 C CA . ARG A 1 85 ? -11.295 -7.630 42.489 1.00 73.50 85 ARG A CA 1
ATOM 632 C C . ARG A 1 85 ? -9.837 -8.022 42.667 1.00 73.50 85 ARG A C 1
ATOM 634 O O . ARG A 1 85 ? -9.135 -7.434 43.480 1.00 73.50 85 ARG A O 1
ATOM 641 N N . THR A 1 86 ? -9.385 -8.997 41.890 1.00 84.06 86 THR A N 1
ATOM 642 C CA . THR A 1 86 ? -7.966 -9.355 41.807 1.00 84.06 86 THR A CA 1
ATOM 643 C C . THR A 1 86 ? -7.138 -8.105 41.494 1.00 84.06 86 THR A C 1
ATOM 645 O O . THR A 1 86 ? -7.561 -7.301 40.655 1.00 84.06 86 THR A O 1
ATOM 648 N N . SER A 1 87 ? -5.954 -7.967 42.091 1.00 87.44 87 SER A N 1
ATOM 649 C CA . SER A 1 87 ? -5.016 -6.860 41.828 1.00 87.44 87 SER A CA 1
ATOM 650 C C . SER A 1 87 ? -4.763 -6.646 40.330 1.00 87.44 87 SER A C 1
ATOM 652 O O . SER A 1 87 ? -4.763 -5.518 39.841 1.00 87.44 87 SER A O 1
ATOM 654 N N . GLN A 1 88 ? -4.658 -7.737 39.570 1.00 84.69 88 GLN A N 1
ATOM 655 C CA . GLN A 1 88 ? -4.473 -7.710 38.122 1.00 84.69 88 GLN A CA 1
ATOM 656 C C . GLN A 1 88 ? -5.641 -7.036 37.382 1.00 84.69 88 GLN A C 1
ATOM 658 O O . GLN A 1 88 ? -5.433 -6.214 36.493 1.00 84.69 88 GLN A O 1
ATOM 663 N N . ARG A 1 89 ? -6.883 -7.322 37.784 1.00 83.06 89 ARG A N 1
ATOM 664 C CA . ARG A 1 89 ? -8.073 -6.663 37.230 1.00 83.06 89 ARG A CA 1
ATOM 665 C C . ARG A 1 89 ? -8.077 -5.163 37.515 1.00 83.06 89 ARG A C 1
ATOM 667 O O . ARG A 1 89 ? -8.459 -4.397 36.640 1.00 83.06 89 ARG A O 1
ATOM 674 N N . LEU A 1 90 ? -7.651 -4.745 38.708 1.00 86.19 90 LEU A N 1
ATOM 675 C CA . LEU A 1 90 ? -7.535 -3.323 39.043 1.00 86.19 90 LEU A CA 1
ATOM 676 C C . LEU A 1 90 ? -6.499 -2.628 38.154 1.00 86.19 90 LEU A C 1
ATOM 678 O O . LEU A 1 90 ? -6.789 -1.561 37.618 1.00 86.19 90 LEU A O 1
ATOM 682 N N . LYS A 1 91 ? -5.345 -3.268 37.930 1.00 88.56 91 LYS A N 1
ATOM 683 C CA . LYS A 1 91 ? -4.314 -2.769 37.012 1.00 88.56 91 LYS A CA 1
ATOM 684 C C . LYS A 1 91 ? -4.865 -2.584 35.597 1.00 88.56 91 LYS A C 1
ATOM 686 O O . LYS A 1 91 ? -4.743 -1.504 35.032 1.00 88.56 91 LYS A O 1
ATOM 691 N N . TYR A 1 92 ? -5.548 -3.593 35.063 1.00 86.25 92 TYR A N 1
ATOM 692 C CA . TYR A 1 92 ? -6.140 -3.505 33.729 1.00 86.25 92 TYR A CA 1
ATOM 693 C C . TYR A 1 92 ? -7.245 -2.452 33.621 1.00 86.25 92 TYR A C 1
ATOM 695 O O . TYR A 1 92 ? -7.328 -1.747 32.620 1.00 86.25 92 TYR A O 1
ATOM 703 N N . GLU A 1 93 ? -8.099 -2.320 34.639 1.00 86.62 93 GLU A N 1
ATOM 704 C CA . GLU A 1 93 ? -9.124 -1.272 34.658 1.00 86.62 93 GLU A CA 1
ATOM 705 C C . GLU A 1 93 ? -8.493 0.131 34.696 1.00 86.62 93 GLU A C 1
ATOM 707 O O . GLU A 1 93 ? -9.016 1.048 34.058 1.00 86.62 93 GLU A O 1
ATOM 712 N N . ALA A 1 94 ? -7.363 0.299 35.390 1.00 89.69 94 ALA A N 1
ATOM 713 C CA . ALA A 1 94 ? -6.611 1.550 35.406 1.00 89.69 94 ALA A CA 1
ATOM 714 C C . ALA A 1 94 ? -5.972 1.851 34.041 1.00 89.69 94 ALA A C 1
ATOM 716 O O . ALA A 1 94 ? -6.151 2.954 33.530 1.00 89.69 94 ALA A O 1
ATOM 717 N N . GLU A 1 95 ? -5.309 0.871 33.416 1.00 89.44 95 GLU A N 1
ATOM 718 C CA . GLU A 1 95 ? -4.723 1.006 32.072 1.00 89.44 95 GLU A CA 1
ATOM 719 C C . GLU A 1 95 ? -5.776 1.434 31.041 1.00 89.44 95 GLU A C 1
ATOM 721 O O . GLU A 1 95 ? -5.583 2.410 30.319 1.00 89.44 95 GLU A O 1
ATOM 726 N N . VAL A 1 96 ? -6.939 0.774 31.033 1.00 89.62 96 VAL A N 1
ATOM 727 C CA . VAL A 1 96 ? -8.052 1.140 30.143 1.00 89.62 96 VAL A CA 1
ATOM 728 C C . VAL A 1 96 ? -8.541 2.559 30.411 1.00 89.62 96 VAL A C 1
ATOM 730 O O . VAL A 1 96 ? -8.822 3.288 29.466 1.00 89.62 96 VAL A O 1
ATOM 733 N N . SER A 1 97 ? -8.613 2.978 31.676 1.00 90.31 97 SER A N 1
ATOM 734 C CA . SER A 1 97 ? -9.058 4.331 32.031 1.00 90.31 97 SER A CA 1
ATOM 735 C C . SER A 1 97 ? -8.079 5.406 31.547 1.00 90.31 97 SER A C 1
ATOM 737 O O . SER A 1 97 ? -8.509 6.488 31.160 1.00 90.31 97 SER A O 1
ATOM 739 N N . VAL A 1 98 ? -6.771 5.127 31.551 1.00 93.31 98 VAL A N 1
ATOM 740 C CA . VAL A 1 98 ? -5.756 6.040 30.999 1.00 93.31 98 VAL A CA 1
ATOM 741 C C . VAL A 1 98 ? -5.900 6.139 29.483 1.00 93.31 98 VAL A C 1
ATOM 743 O O . VAL A 1 98 ? -5.972 7.246 28.956 1.00 93.31 98 VAL A O 1
ATOM 746 N N . ILE A 1 99 ? -6.021 5.002 28.793 1.00 90.31 99 ILE A N 1
ATOM 747 C CA . ILE A 1 99 ? -6.171 4.978 27.331 1.00 90.31 99 ILE A CA 1
ATOM 748 C C . ILE A 1 99 ? -7.471 5.674 26.907 1.00 90.31 99 ILE A C 1
ATOM 750 O O . ILE A 1 99 ? -7.462 6.472 25.977 1.00 90.31 99 ILE A O 1
ATOM 754 N N . GLN A 1 100 ? -8.577 5.442 27.618 1.00 90.50 100 GLN A N 1
ATOM 755 C CA . GLN A 1 100 ? -9.857 6.110 27.351 1.00 90.50 100 GLN A CA 1
ATOM 756 C C . GLN A 1 100 ? -9.785 7.625 27.540 1.00 90.50 100 GLN A C 1
ATOM 758 O O . GLN A 1 100 ? -10.410 8.357 26.784 1.00 90.50 100 GLN A O 1
ATOM 763 N N . LYS A 1 101 ? -9.017 8.118 28.518 1.00 92.25 101 LYS A N 1
ATOM 764 C CA . LYS A 1 101 ? -8.803 9.564 28.684 1.00 92.25 101 LYS A CA 1
ATOM 765 C C . LYS A 1 101 ? -8.002 10.175 27.534 1.00 92.25 101 LYS A C 1
ATOM 767 O O . LYS A 1 101 ? -8.182 11.351 27.253 1.00 92.25 101 LYS A O 1
ATOM 772 N N . GLN A 1 102 ? -7.109 9.402 26.917 1.00 91.94 102 GLN A N 1
ATOM 773 C CA . GLN A 1 102 ? -6.254 9.865 25.822 1.00 91.94 102 GLN 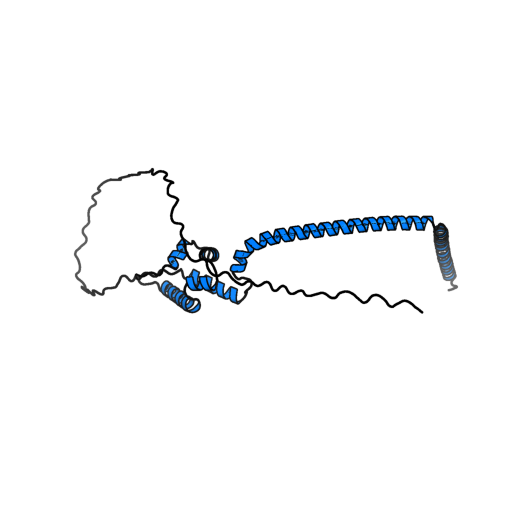A CA 1
ATOM 774 C C . GLN A 1 102 ? -6.951 9.796 24.459 1.00 91.94 102 GLN A C 1
ATOM 776 O O . GLN A 1 102 ? -6.848 10.734 23.681 1.00 91.94 102 GLN A O 1
ATOM 781 N N . LEU A 1 103 ? -7.636 8.686 24.169 1.00 90.06 103 LEU A N 1
ATOM 782 C CA . LEU A 1 103 ? -8.193 8.389 22.843 1.00 90.06 103 LEU A CA 1
ATOM 783 C C . LEU A 1 103 ? -9.719 8.528 22.763 1.00 90.06 103 LEU A C 1
ATOM 785 O O . LEU A 1 103 ? -10.266 8.549 21.664 1.00 90.06 103 LEU A O 1
ATOM 789 N N . GLY A 1 104 ? -10.404 8.594 23.906 1.00 91.38 104 GLY A N 1
ATOM 790 C CA . GLY A 1 104 ? -11.860 8.661 23.982 1.00 91.38 104 GLY A CA 1
ATOM 791 C C . GLY A 1 104 ? -12.551 7.301 24.118 1.00 91.38 104 GLY A C 1
ATOM 792 O O . GLY A 1 104 ? -11.954 6.271 24.464 1.00 91.38 104 GLY A O 1
ATOM 793 N N . SER A 1 105 ? -13.862 7.302 23.882 1.00 91.75 105 SER A N 1
ATOM 794 C CA . SER A 1 105 ? -14.682 6.085 23.864 1.00 91.75 105 SER A CA 1
ATOM 795 C C . SER A 1 105 ? -14.415 5.225 22.616 1.00 91.75 105 SER A C 1
ATOM 797 O O . SER A 1 105 ? -13.903 5.697 21.608 1.00 91.75 105 SER A O 1
ATOM 799 N N . LEU A 1 106 ? -14.783 3.935 22.640 1.00 91.19 106 LEU A N 1
ATOM 800 C CA . LEU A 1 106 ? -14.624 3.045 21.467 1.00 91.19 106 LEU A CA 1
ATOM 801 C C . LEU A 1 106 ? -15.302 3.592 20.206 1.00 91.19 106 LEU A C 1
ATOM 803 O O . LEU A 1 106 ? -14.815 3.381 19.097 1.00 91.19 106 LEU A O 1
ATOM 807 N N . GLU A 1 107 ? -16.439 4.262 20.385 1.00 91.81 107 GLU A N 1
ATOM 808 C CA . GLU A 1 107 ? -17.203 4.826 19.280 1.00 91.81 107 GLU A CA 1
ATOM 809 C C . GLU A 1 107 ? -16.573 6.131 18.774 1.00 91.81 107 GLU A C 1
ATOM 811 O O . GLU A 1 107 ? -16.530 6.334 17.564 1.00 91.81 107 GLU A O 1
ATOM 816 N N . GLU A 1 108 ? -16.004 6.953 19.662 1.00 92.50 108 GLU A N 1
ATOM 817 C CA . GLU A 1 108 ? -15.190 8.121 19.286 1.00 92.50 108 GLU A CA 1
ATOM 818 C C . GLU A 1 108 ? -13.939 7.701 18.510 1.00 92.50 108 GLU A C 1
ATOM 820 O O . GLU A 1 108 ? -13.693 8.226 17.431 1.00 92.50 108 GLU A O 1
ATOM 825 N N . ILE A 1 109 ? -13.201 6.688 18.979 1.00 92.88 109 ILE A N 1
ATOM 826 C CA . ILE A 1 109 ? -12.023 6.163 18.268 1.00 92.88 109 ILE A CA 1
ATOM 827 C C . ILE A 1 109 ? -12.410 5.708 16.856 1.00 92.88 109 ILE A C 1
ATOM 829 O O . ILE A 1 109 ? -11.732 6.021 15.878 1.00 92.88 109 ILE A O 1
ATOM 833 N N . ARG A 1 110 ? -13.540 5.002 16.721 1.00 93.50 110 ARG A N 1
ATOM 834 C CA . ARG A 1 110 ? -14.059 4.583 15.414 1.00 93.50 110 ARG A CA 1
ATOM 835 C C . ARG A 1 110 ? -14.364 5.784 14.510 1.00 93.50 110 ARG A C 1
ATOM 837 O O . ARG A 1 110 ? -14.070 5.725 13.315 1.00 93.50 110 ARG A O 1
ATOM 844 N N . GLN A 1 111 ? -14.996 6.823 15.055 1.00 93.44 111 GLN A N 1
ATOM 845 C CA . GLN A 1 111 ? -15.319 8.045 14.316 1.00 93.44 111 GLN A CA 1
ATOM 846 C C . GLN A 1 111 ? -14.049 8.781 13.877 1.00 93.44 111 GLN A C 1
ATOM 848 O O . GLN A 1 111 ? -13.959 9.151 12.710 1.00 93.44 111 GLN A O 1
ATOM 853 N N . ASN A 1 112 ? -13.047 8.886 14.752 1.00 91.81 112 ASN A N 1
ATOM 854 C CA . ASN A 1 112 ? -11.758 9.517 14.456 1.00 91.81 112 ASN A CA 1
ATOM 855 C C . ASN A 1 112 ? -11.002 8.795 13.334 1.00 91.81 112 ASN A C 1
ATOM 857 O O . ASN A 1 112 ? -10.417 9.437 12.471 1.00 91.81 112 ASN A O 1
ATOM 861 N N . LEU A 1 113 ? -11.059 7.460 13.300 1.00 90.50 113 LEU A N 1
ATOM 862 C CA . LEU A 1 113 ? -10.480 6.658 12.214 1.00 90.50 113 LEU A CA 1
ATOM 863 C C . LEU A 1 113 ? -11.311 6.694 10.916 1.00 90.50 113 LEU A C 1
ATOM 865 O O . LEU A 1 113 ? -10.905 6.123 9.902 1.00 90.50 113 LEU A O 1
ATOM 869 N N . GLY A 1 114 ? -12.507 7.294 10.938 1.00 91.38 114 GLY A N 1
ATOM 870 C CA . GLY A 1 114 ? -13.411 7.343 9.789 1.00 91.38 114 GLY A CA 1
ATOM 871 C C . GLY A 1 114 ? -13.839 5.956 9.295 1.00 91.38 114 GLY A C 1
ATOM 872 O O . GLY A 1 114 ? -14.044 5.760 8.095 1.00 91.38 114 GLY A O 1
ATOM 873 N N . LEU A 1 115 ? -13.931 4.965 10.192 1.00 92.06 115 LEU A N 1
ATOM 874 C CA . LEU A 1 115 ? -14.266 3.582 9.842 1.00 92.06 115 LEU A CA 1
ATOM 875 C C . LEU A 1 115 ? -15.720 3.245 10.159 1.00 92.06 115 LEU A C 1
ATOM 877 O O . LEU A 1 115 ? -16.270 3.637 11.187 1.00 92.06 115 LEU A O 1
ATOM 881 N N . SER A 1 116 ? -16.358 2.436 9.311 1.00 92.75 116 SER A N 1
ATOM 882 C CA . SER A 1 116 ? -17.659 1.848 9.644 1.00 92.75 116 SER A CA 1
ATOM 883 C C . SER A 1 116 ? -17.507 0.796 10.749 1.00 92.75 116 SER A C 1
ATOM 885 O O . SER A 1 116 ? -16.446 0.193 10.907 1.00 92.75 116 SER A O 1
ATOM 887 N N . ARG A 1 117 ? -18.582 0.513 11.502 1.00 92.94 117 ARG A N 1
ATOM 888 C CA . ARG A 1 117 ? -18.566 -0.521 12.561 1.00 92.94 117 ARG A CA 1
ATOM 889 C C . ARG A 1 117 ? -18.080 -1.877 12.038 1.00 92.94 117 ARG A C 1
ATOM 891 O O . ARG A 1 117 ? -17.293 -2.542 12.700 1.00 92.94 117 ARG A O 1
ATOM 898 N N . ARG A 1 118 ? -18.493 -2.257 10.825 1.00 92.50 118 ARG A N 1
ATOM 899 C CA . ARG A 1 118 ? -18.064 -3.500 10.168 1.00 92.50 118 ARG A CA 1
ATOM 900 C C . ARG A 1 118 ? -16.562 -3.503 9.863 1.00 92.50 118 ARG A C 1
ATOM 902 O O . ARG A 1 118 ? -15.900 -4.474 10.215 1.00 92.50 118 ARG A O 1
ATOM 909 N N . LYS A 1 119 ? -16.027 -2.423 9.275 1.00 92.56 119 LYS A N 1
ATOM 910 C CA . LYS A 1 119 ? -14.583 -2.278 8.999 1.00 92.56 119 LYS A CA 1
ATOM 911 C C . LYS A 1 119 ? -13.765 -2.286 10.296 1.00 92.56 119 LYS A C 1
ATOM 913 O O . LYS A 1 119 ? -12.722 -2.920 10.362 1.00 92.56 119 LYS A O 1
ATOM 918 N N . MET A 1 120 ? -14.286 -1.673 11.358 1.00 94.00 120 MET A N 1
ATOM 919 C CA . MET A 1 120 ? -13.668 -1.684 12.685 1.00 94.00 120 MET A CA 1
ATOM 920 C C . MET A 1 120 ? -13.580 -3.095 13.284 1.00 94.00 120 MET A C 1
ATOM 922 O O . MET A 1 120 ? -12.552 -3.485 13.832 1.00 94.00 120 MET A O 1
ATOM 926 N N . CYS A 1 121 ? -14.650 -3.883 13.143 1.00 94.12 121 CYS A N 1
ATOM 927 C CA . CYS A 1 121 ? -14.672 -5.279 13.578 1.00 94.12 121 CYS A CA 1
ATOM 928 C C . CYS A 1 121 ? -13.681 -6.136 12.780 1.00 94.12 121 CYS A C 1
ATOM 930 O O . CYS A 1 121 ? -12.990 -6.963 13.363 1.00 94.12 121 CYS A O 1
ATOM 932 N N . GLN A 1 122 ? -13.572 -5.902 11.467 1.00 92.50 122 GLN A N 1
ATOM 933 C CA . GLN A 1 122 ? -12.580 -6.562 10.613 1.00 92.50 122 GLN A CA 1
ATOM 934 C C . GLN A 1 122 ? -11.148 -6.198 11.020 1.00 92.50 122 GLN A C 1
ATOM 936 O O . GLN A 1 122 ? -10.325 -7.094 11.168 1.00 92.50 122 GLN A O 1
ATOM 941 N N . LEU A 1 123 ? -10.874 -4.913 11.266 1.00 91.44 123 LEU A N 1
ATOM 942 C CA . LEU A 1 123 ? -9.563 -4.423 11.700 1.00 91.44 123 LEU A CA 1
ATOM 943 C C . LEU A 1 123 ? -9.118 -5.071 13.017 1.00 91.44 123 LEU A C 1
ATOM 945 O O . LEU A 1 123 ? -7.971 -5.476 13.160 1.00 91.44 123 LEU A O 1
ATOM 949 N N . LEU A 1 124 ? -10.037 -5.179 13.977 1.00 93.25 124 LEU A N 1
ATOM 950 C CA . LEU A 1 124 ? -9.772 -5.776 15.285 1.00 93.25 124 LEU A CA 1
ATOM 951 C C . LEU A 1 124 ? -9.890 -7.306 15.296 1.00 93.25 124 LEU A C 1
ATOM 953 O O . LEU A 1 124 ? -9.612 -7.916 16.325 1.00 93.25 124 LEU A O 1
ATOM 957 N N . MET A 1 125 ? -10.318 -7.917 14.186 1.00 94.25 125 MET A N 1
ATOM 958 C CA . MET A 1 125 ? -10.624 -9.347 14.076 1.00 94.25 125 MET A CA 1
ATOM 959 C C . MET A 1 125 ? -11.626 -9.835 15.139 1.00 94.25 125 MET A C 1
ATOM 961 O O . MET A 1 125 ? -11.454 -10.887 15.753 1.00 94.25 125 MET A O 1
ATOM 965 N N . VAL A 1 126 ? -12.686 -9.058 15.372 1.00 94.06 126 VAL A N 1
ATOM 966 C CA . VAL A 1 126 ? -13.736 -9.355 16.361 1.00 94.06 126 VAL A CA 1
ATOM 967 C C . VAL A 1 126 ? -15.100 -9.513 15.698 1.00 94.06 126 VAL A C 1
ATOM 969 O O . VAL A 1 126 ? -15.376 -8.941 14.646 1.00 94.06 126 VAL A O 1
ATOM 972 N N . ASP A 1 127 ? -15.990 -10.259 16.347 1.00 95.44 127 ASP A N 1
ATOM 973 C CA . ASP A 1 127 ? -17.382 -10.392 15.915 1.00 95.44 127 ASP A CA 1
ATOM 974 C C . ASP A 1 127 ? -18.150 -9.056 16.107 1.00 95.44 127 ASP A C 1
ATOM 976 O O . ASP A 1 127 ? -18.077 -8.461 17.193 1.00 95.44 127 ASP A O 1
ATOM 980 N N . PRO A 1 128 ? -18.933 -8.584 15.111 1.00 93.62 128 PRO A N 1
ATOM 981 C CA . PRO A 1 128 ? -19.870 -7.465 15.262 1.00 93.62 128 PRO A CA 1
ATOM 982 C C . PRO A 1 128 ? -20.759 -7.522 16.515 1.00 93.62 128 PRO A C 1
ATOM 984 O O . PRO A 1 128 ? -21.092 -6.480 17.100 1.00 93.62 128 PRO A O 1
ATOM 987 N N . SER A 1 129 ? -21.134 -8.726 16.960 1.00 92.06 129 SER A N 1
ATOM 988 C CA . SER A 1 129 ? -21.912 -8.913 18.188 1.00 92.06 129 SER A CA 1
ATOM 989 C C . SER A 1 129 ? -21.130 -8.469 19.434 1.00 92.06 129 SER A C 1
ATOM 991 O O . SER A 1 129 ? -21.686 -7.813 20.322 1.00 92.06 129 SER A O 1
ATOM 993 N N . ALA A 1 130 ? -19.823 -8.750 19.482 1.00 91.88 130 ALA A N 1
ATOM 994 C CA . ALA A 1 130 ? -18.934 -8.348 20.564 1.00 91.88 130 ALA A CA 1
ATOM 995 C C . ALA A 1 130 ? -18.762 -6.827 20.596 1.00 91.88 130 ALA A C 1
ATOM 997 O O . ALA A 1 130 ? -18.946 -6.226 21.656 1.00 91.88 130 ALA A O 1
ATOM 998 N N . TRP A 1 131 ? -18.535 -6.200 19.436 1.00 91.44 131 TRP A N 1
ATOM 999 C CA . TRP A 1 131 ? -18.464 -4.740 19.320 1.00 91.44 131 TRP A CA 1
ATOM 1000 C C . TRP A 1 131 ? -19.717 -4.070 19.887 1.00 91.44 131 TRP A C 1
ATOM 1002 O O . TRP A 1 131 ? -19.636 -3.226 20.778 1.00 91.44 131 TRP A O 1
ATOM 1012 N N . THR A 1 132 ? -20.892 -4.526 19.449 1.00 90.38 132 THR A N 1
ATOM 1013 C CA . THR A 1 132 ? -22.185 -4.006 19.914 1.00 90.38 132 THR A CA 1
ATOM 1014 C C . THR A 1 132 ? -22.370 -4.192 21.425 1.00 90.38 132 THR A C 1
ATOM 1016 O O . THR A 1 132 ? -22.978 -3.360 22.097 1.00 90.38 132 THR A O 1
ATOM 1019 N N . ARG A 1 133 ? -21.849 -5.280 22.007 1.00 89.25 133 ARG A N 1
ATOM 1020 C CA . ARG A 1 133 ? -21.885 -5.503 23.462 1.00 89.25 133 ARG A CA 1
ATOM 1021 C C . ARG A 1 133 ? -20.956 -4.559 24.222 1.00 89.25 133 ARG A C 1
ATOM 1023 O O . ARG A 1 133 ? -21.272 -4.229 25.364 1.00 89.25 133 ARG A O 1
ATOM 1030 N N . TRP A 1 134 ? -19.834 -4.160 23.630 1.00 91.06 134 TRP A N 1
ATOM 1031 C CA . TRP A 1 134 ? -18.864 -3.256 24.248 1.00 91.06 134 TRP A CA 1
ATOM 1032 C C . TRP A 1 134 ? -19.296 -1.796 24.191 1.00 91.06 134 TRP A C 1
ATOM 1034 O O . TRP A 1 134 ? -19.027 -1.063 25.137 1.00 91.06 134 TRP A O 1
ATOM 1044 N N . THR A 1 135 ? -19.989 -1.395 23.125 1.00 88.44 135 THR A N 1
ATOM 1045 C CA . THR A 1 135 ? -20.471 -0.019 22.933 1.00 88.44 135 THR A CA 1
ATOM 1046 C C . THR A 1 135 ? -21.815 0.264 23.603 1.00 88.44 135 THR A C 1
ATOM 1048 O O . THR A 1 135 ? -22.194 1.423 23.754 1.00 88.44 135 THR A O 1
ATOM 1051 N N . LYS A 1 136 ? -22.545 -0.763 24.063 1.00 85.00 136 LYS A N 1
ATOM 1052 C CA . LYS A 1 136 ? -23.780 -0.577 24.841 1.00 85.00 136 LYS A CA 1
ATOM 1053 C C . LYS A 1 136 ? -23.496 0.144 26.163 1.00 85.00 136 LYS A C 1
ATOM 1055 O O . LYS A 1 136 ? -22.977 -0.456 27.106 1.00 85.00 136 LYS A O 1
ATOM 1060 N N . VAL A 1 137 ? -23.935 1.399 26.257 1.00 68.12 137 VAL A N 1
ATOM 1061 C CA . VAL A 1 137 ? -23.957 2.177 27.503 1.00 68.12 137 VAL A CA 1
ATOM 1062 C C . VAL A 1 137 ? -24.880 1.468 28.496 1.00 68.12 137 VAL A C 1
ATOM 1064 O O . VAL A 1 137 ? -26.088 1.362 28.285 1.00 68.12 137 VAL A O 1
ATOM 1067 N N . LYS A 1 138 ? -24.324 0.906 29.573 1.00 65.38 138 LYS A N 1
ATOM 1068 C CA . LYS A 1 138 ? -25.128 0.223 30.595 1.00 65.38 138 LYS A CA 1
ATOM 1069 C C . LYS A 1 138 ? -25.661 1.221 31.620 1.00 65.38 138 LYS A C 1
ATOM 1071 O O . LYS A 1 138 ? -24.888 1.890 32.291 1.00 65.38 138 LYS A O 1
ATOM 1076 N N . SER A 1 139 ? -26.980 1.214 31.813 1.00 51.34 139 SER A N 1
ATOM 1077 C CA . SER A 1 139 ? -27.712 2.059 32.770 1.00 51.34 139 SER A CA 1
ATOM 1078 C C . SER A 1 139 ? -27.762 1.521 34.210 1.00 51.34 139 SER A C 1
ATOM 1080 O O . SER A 1 139 ? -28.309 2.176 35.089 1.00 51.34 139 SER A O 1
ATOM 1082 N N . LYS A 1 140 ? -27.223 0.323 34.490 1.00 47.28 140 LYS A N 1
ATOM 1083 C CA . LYS A 1 140 ? -27.401 -0.357 35.792 1.00 47.28 140 LYS A CA 1
ATOM 1084 C C . LYS A 1 140 ? -26.142 -1.081 36.280 1.00 47.28 140 LYS A C 1
ATOM 1086 O O . LYS A 1 140 ? -26.086 -2.309 36.270 1.00 47.28 140 LYS A O 1
ATOM 1091 N N . GLY A 1 141 ? -25.106 -0.333 36.666 1.00 53.09 141 GLY A N 1
ATOM 1092 C CA . GLY A 1 141 ? -24.003 -0.795 37.536 1.00 53.09 141 GLY A CA 1
ATOM 1093 C C . GLY A 1 141 ? -23.048 -1.887 37.014 1.00 53.09 141 GLY A C 1
ATOM 1094 O O . GLY A 1 141 ? -21.983 -2.095 37.590 1.00 53.09 141 GLY A O 1
ATOM 1095 N N . LYS A 1 142 ? -23.356 -2.582 35.913 1.00 55.81 142 LYS A N 1
ATOM 1096 C CA . LYS A 1 142 ? -22.419 -3.493 35.237 1.00 55.81 142 LYS A CA 1
ATOM 1097 C C . LYS A 1 142 ? -21.603 -2.696 34.219 1.00 55.81 142 LYS A C 1
ATOM 1099 O O . LYS A 1 142 ? -22.181 -2.128 33.305 1.00 55.81 142 LYS A O 1
ATOM 1104 N N . LYS A 1 143 ? -20.269 -2.719 34.308 1.00 61.31 143 LYS A N 1
ATOM 1105 C CA . LYS A 1 143 ? -19.392 -2.212 33.236 1.00 61.31 143 LYS A CA 1
ATOM 1106 C C . LYS A 1 143 ? -19.586 -3.086 31.986 1.00 61.31 143 LYS A C 1
ATOM 1108 O O . LYS A 1 143 ? -19.267 -4.274 32.001 1.00 61.31 143 LYS A O 1
ATOM 1113 N N . ALA A 1 144 ? -20.199 -2.548 30.936 1.00 63.03 144 ALA A N 1
ATOM 1114 C CA . ALA A 1 144 ? -19.986 -3.029 29.574 1.00 63.03 144 ALA A CA 1
ATOM 1115 C C . ALA A 1 144 ? -18.874 -2.152 29.016 1.00 63.03 144 ALA A C 1
ATOM 1117 O O . ALA A 1 144 ? -19.009 -0.938 28.980 1.00 63.03 144 ALA A O 1
ATOM 1118 N N . GLY A 1 145 ? -17.752 -2.771 28.699 1.00 79.62 145 GLY A N 1
ATOM 1119 C CA . GLY A 1 145 ? -16.601 -2.126 28.095 1.00 79.62 145 GLY A CA 1
ATOM 1120 C C . GLY A 1 145 ? -15.804 -3.201 27.379 1.00 79.62 145 GLY A C 1
ATOM 1121 O O . GLY A 1 145 ? -15.918 -4.383 27.729 1.00 79.62 145 GLY A O 1
ATOM 1122 N N . ALA A 1 146 ? -15.051 -2.810 26.357 1.00 88.00 146 ALA A N 1
ATOM 1123 C CA . ALA A 1 146 ? -14.188 -3.759 25.674 1.00 88.00 146 ALA A CA 1
ATOM 1124 C C . ALA A 1 146 ? -13.088 -4.276 26.616 1.00 88.00 146 ALA A C 1
ATOM 1126 O O . ALA A 1 146 ? -12.702 -3.588 27.569 1.00 88.00 146 ALA A O 1
ATOM 1127 N N . PRO A 1 147 ? -12.570 -5.485 26.357 1.00 89.81 147 PRO A N 1
ATOM 1128 C CA . PRO A 1 147 ? -11.382 -5.984 27.023 1.00 89.81 147 PRO A CA 1
ATOM 1129 C C . PRO A 1 147 ? -10.184 -5.024 26.889 1.00 89.81 147 PRO A C 1
ATOM 1131 O O . PRO A 1 147 ? -10.059 -4.333 25.876 1.00 89.81 147 PRO A O 1
ATOM 1134 N N . PRO A 1 148 ? -9.245 -5.029 27.850 1.00 89.44 148 PRO A N 1
ATOM 1135 C CA . PRO A 1 148 ? -8.081 -4.139 27.836 1.00 89.44 148 PRO A CA 1
ATOM 1136 C C . PRO A 1 148 ? -7.211 -4.243 26.580 1.00 89.44 148 PRO A C 1
ATOM 1138 O O . PRO A 1 148 ? -6.724 -3.235 26.076 1.00 89.44 148 PRO A O 1
ATOM 1141 N N . HIS A 1 149 ? -7.046 -5.455 26.043 1.00 91.56 149 HIS A N 1
ATOM 1142 C CA . HIS A 1 149 ? -6.235 -5.681 24.847 1.00 91.56 149 HIS A CA 1
ATOM 1143 C C . HIS A 1 149 ? -6.796 -4.972 23.607 1.00 91.56 149 HIS A C 1
ATOM 1145 O O . HIS A 1 149 ? -6.018 -4.597 22.739 1.00 91.56 149 HIS A O 1
ATOM 1151 N N . ILE A 1 150 ? -8.111 -4.727 23.545 1.00 94.25 150 ILE A N 1
ATOM 1152 C CA . ILE A 1 150 ? -8.729 -3.985 22.440 1.00 94.25 150 ILE A CA 1
ATOM 1153 C C . ILE A 1 150 ? -8.283 -2.524 22.477 1.00 94.25 150 ILE A C 1
ATOM 1155 O O . ILE A 1 150 ? -7.812 -2.004 21.474 1.00 94.25 150 ILE A O 1
ATOM 1159 N N . PHE A 1 151 ? -8.347 -1.877 23.643 1.00 93.31 151 PHE A N 1
ATOM 1160 C CA . PHE A 1 151 ? -7.863 -0.502 23.800 1.00 93.31 151 PHE A CA 1
ATOM 1161 C C . PHE A 1 151 ? -6.365 -0.382 23.516 1.00 93.31 151 PHE A C 1
ATOM 1163 O O . PHE A 1 151 ? -5.940 0.563 22.859 1.00 93.31 151 PHE A O 1
ATOM 1170 N N . ARG A 1 152 ? -5.567 -1.363 23.952 1.00 93.38 152 ARG A N 1
ATOM 1171 C CA . ARG A 1 152 ? -4.126 -1.388 23.677 1.00 93.38 152 ARG A CA 1
ATOM 1172 C C . ARG A 1 152 ? -3.817 -1.550 22.188 1.00 93.38 152 ARG A C 1
ATOM 1174 O O . ARG A 1 152 ? -2.944 -0.857 21.678 1.00 93.38 152 ARG A O 1
ATOM 1181 N N . ALA A 1 153 ? -4.544 -2.422 21.490 1.00 94.38 153 ALA A N 1
ATOM 1182 C CA . ALA A 1 153 ? -4.409 -2.575 20.045 1.00 94.38 153 ALA A CA 1
ATOM 1183 C C . ALA A 1 153 ? -4.743 -1.265 19.316 1.00 94.38 153 ALA A C 1
ATOM 1185 O O . ALA A 1 153 ? -3.998 -0.852 18.435 1.00 94.38 153 ALA A O 1
ATOM 1186 N N . LEU A 1 154 ? -5.806 -0.569 19.734 1.00 93.25 154 LEU A N 1
ATOM 1187 C CA . LEU A 1 154 ? -6.182 0.732 19.170 1.00 93.25 154 LEU A CA 1
ATOM 1188 C C . LEU A 1 154 ? -5.147 1.820 19.437 1.00 93.25 154 LEU A C 1
ATOM 1190 O O . LEU A 1 154 ? -4.864 2.619 18.552 1.00 93.25 154 LEU A O 1
ATOM 1194 N N . GLN A 1 155 ? -4.546 1.824 20.625 1.00 93.81 155 GLN A N 1
ATOM 1195 C CA . GLN A 1 155 ? -3.459 2.739 20.951 1.00 93.81 155 GLN A CA 1
ATOM 1196 C C . GLN A 1 155 ? -2.243 2.519 20.046 1.00 93.81 155 GLN A C 1
ATOM 1198 O O . GLN A 1 155 ? -1.700 3.477 19.502 1.00 93.81 155 GLN A O 1
ATOM 1203 N N . TRP A 1 156 ? -1.826 1.265 19.856 1.00 92.94 156 TRP A N 1
ATOM 1204 C CA . TRP A 1 156 ? -0.737 0.937 18.933 1.00 92.94 156 TRP A CA 1
ATOM 1205 C C . TRP A 1 156 ? -1.073 1.297 17.496 1.00 92.94 156 TRP A C 1
ATOM 1207 O O . TRP A 1 156 ? -0.214 1.782 16.769 1.00 92.94 156 TRP A O 1
ATOM 1217 N N . TYR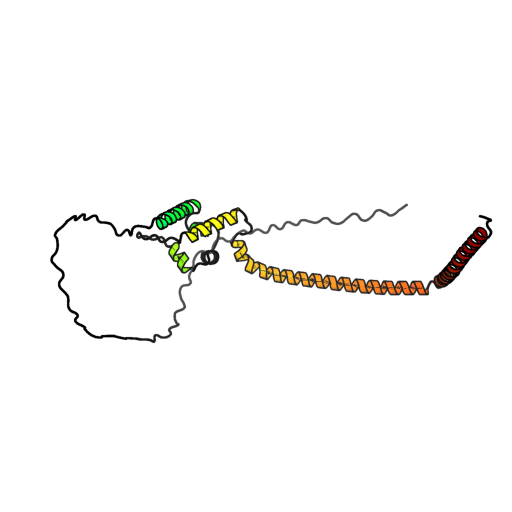 A 1 157 ? -2.325 1.093 17.103 1.00 91.19 157 TYR A N 1
ATOM 1218 C CA . TYR A 1 157 ? -2.782 1.419 15.767 1.00 91.19 157 TYR A CA 1
ATOM 1219 C C . TYR A 1 157 ? -2.745 2.926 15.490 1.00 91.19 157 TYR A C 1
ATOM 1221 O O . TYR A 1 157 ? -2.226 3.342 14.459 1.00 91.19 157 TYR A O 1
ATOM 1229 N N . HIS A 1 158 ? -3.208 3.749 16.434 1.00 89.94 158 HIS A N 1
ATOM 1230 C CA . HIS A 1 158 ? -3.080 5.205 16.340 1.00 89.94 158 HIS A CA 1
ATOM 1231 C C . HIS A 1 158 ? -1.617 5.643 16.250 1.00 89.94 158 HIS A C 1
ATOM 1233 O O . HIS A 1 158 ? -1.256 6.371 15.333 1.00 89.94 158 HIS A O 1
ATOM 1239 N N . ALA A 1 159 ? -0.757 5.113 17.123 1.00 90.88 159 ALA A N 1
ATOM 1240 C CA . ALA A 1 159 ? 0.671 5.414 17.075 1.00 90.88 159 ALA A CA 1
ATOM 1241 C C . ALA A 1 159 ? 1.318 4.999 15.740 1.00 90.88 159 ALA A C 1
ATOM 1243 O O . ALA A 1 159 ? 2.264 5.636 15.284 1.00 90.88 159 ALA A O 1
ATOM 1244 N N . LEU A 1 160 ? 0.832 3.933 15.097 1.00 89.94 160 LEU A N 1
ATOM 1245 C CA . LEU A 1 160 ? 1.313 3.517 13.782 1.00 89.94 160 LEU A CA 1
ATOM 1246 C C . LEU A 1 160 ? 0.893 4.506 12.687 1.00 89.94 160 LEU A C 1
ATOM 1248 O O . LEU A 1 160 ? 1.727 4.859 11.859 1.00 89.94 160 LEU A O 1
ATOM 1252 N N . ILE A 1 161 ? -0.361 4.969 12.701 1.00 89.06 161 ILE A N 1
ATOM 1253 C CA . ILE A 1 161 ? -0.859 5.973 11.746 1.00 89.06 161 ILE A CA 1
ATOM 1254 C C . ILE A 1 161 ? -0.062 7.272 11.868 1.00 89.06 161 ILE A C 1
ATOM 1256 O O . ILE A 1 161 ? 0.358 7.817 10.849 1.00 89.06 161 ILE A O 1
ATOM 1260 N N . ASP A 1 162 ? 0.196 7.724 13.096 1.00 88.69 162 ASP A N 1
ATOM 1261 C CA . ASP A 1 162 ? 0.943 8.960 13.350 1.00 88.69 162 ASP A CA 1
ATOM 1262 C C . ASP A 1 162 ? 2.380 8.883 12.803 1.00 88.69 162 ASP A C 1
ATOM 1264 O O . ASP A 1 162 ? 2.918 9.872 12.311 1.00 88.69 162 ASP A O 1
ATOM 1268 N N . ASN A 1 163 ? 2.995 7.695 12.837 1.00 91.19 163 ASN A N 1
ATOM 1269 C CA . ASN A 1 163 ? 4.339 7.468 12.299 1.00 91.19 163 ASN A CA 1
ATOM 1270 C C . ASN A 1 163 ? 4.357 7.188 10.785 1.00 91.19 163 ASN A C 1
ATOM 1272 O O . ASN A 1 163 ? 5.370 7.430 10.128 1.00 91.19 163 ASN A O 1
ATOM 1276 N N . GLN A 1 164 ? 3.280 6.632 10.226 1.00 88.19 164 GLN A N 1
ATOM 1277 C CA . GLN A 1 164 ? 3.183 6.226 8.822 1.00 88.19 164 GLN A CA 1
ATOM 1278 C C . GLN A 1 164 ? 1.785 6.538 8.262 1.00 88.19 164 GLN A C 1
ATOM 1280 O O . GLN A 1 164 ? 0.930 5.650 8.190 1.00 88.19 164 GLN A O 1
ATOM 1285 N N . PRO A 1 165 ? 1.542 7.768 7.769 1.00 79.94 165 PRO A N 1
ATOM 1286 C CA . PRO A 1 165 ? 0.213 8.172 7.299 1.00 79.94 165 PRO A CA 1
ATOM 1287 C C . PRO A 1 165 ? -0.274 7.364 6.082 1.00 79.94 165 PRO A C 1
ATOM 1289 O O . PRO A 1 165 ? -1.476 7.239 5.854 1.00 79.94 165 PRO A O 1
ATOM 1292 N N . GLY A 1 166 ? 0.638 6.748 5.320 1.00 77.94 166 GLY A N 1
ATOM 1293 C CA . GLY A 1 166 ? 0.292 5.865 4.199 1.00 77.94 166 GLY A CA 1
ATOM 1294 C C . GLY A 1 166 ? -0.472 4.597 4.607 1.00 77.94 166 GLY A C 1
ATOM 1295 O O . GLY A 1 166 ? -1.205 4.044 3.789 1.00 77.94 166 GLY A O 1
ATOM 1296 N N . TRP A 1 167 ? -0.367 4.174 5.873 1.00 75.06 167 TRP A N 1
ATOM 1297 C CA . TRP A 1 167 ? -1.017 2.979 6.430 1.00 75.06 167 TRP A CA 1
ATOM 1298 C C . TRP A 1 167 ? -2.437 3.224 6.962 1.00 75.06 167 TRP A C 1
ATOM 1300 O O . TRP A 1 167 ? -2.986 2.396 7.696 1.00 75.06 167 TRP A O 1
ATOM 1310 N N . HIS A 1 168 ? -3.059 4.346 6.592 1.00 80.12 168 HIS A N 1
ATOM 1311 C CA . HIS A 1 168 ? -4.422 4.651 7.009 1.00 80.12 168 HIS A CA 1
ATOM 1312 C C . HIS A 1 168 ? -5.398 3.534 6.572 1.00 80.12 168 HIS A C 1
ATOM 1314 O O . HIS A 1 168 ? -5.369 3.108 5.413 1.00 80.12 168 HIS A O 1
ATOM 1320 N N . PRO A 1 169 ? -6.304 3.056 7.446 1.00 74.62 169 PRO A N 1
ATOM 1321 C CA . PRO A 1 169 ? -7.136 1.886 7.158 1.00 74.62 169 PRO A CA 1
ATOM 1322 C C . PRO A 1 169 ? -8.105 2.129 6.006 1.00 74.62 169 PRO A C 1
ATOM 1324 O O . PRO A 1 169 ? -8.484 1.201 5.299 1.00 74.62 169 PRO A O 1
ATOM 1327 N N . GLN A 1 170 ? -8.510 3.378 5.772 1.00 76.94 170 GLN A N 1
ATOM 1328 C CA . GLN A 1 170 ? -9.313 3.692 4.591 1.00 76.94 170 GLN A CA 1
ATOM 1329 C C . GLN A 1 170 ? -8.578 3.327 3.297 1.00 76.94 170 GLN A C 1
ATOM 1331 O O . GLN A 1 170 ? -9.209 2.810 2.381 1.00 76.94 170 GLN A O 1
ATOM 1336 N N . ASN A 1 171 ? -7.255 3.491 3.253 1.00 75.00 171 ASN A N 1
ATOM 1337 C CA . ASN A 1 171 ? -6.460 3.138 2.084 1.00 75.00 171 ASN A CA 1
ATOM 1338 C C . ASN A 1 171 ? -6.430 1.620 1.897 1.00 75.00 171 ASN A C 1
ATOM 1340 O O . ASN A 1 171 ? -6.647 1.152 0.788 1.00 75.00 171 ASN A O 1
ATOM 1344 N N . SER A 1 172 ? -6.241 0.841 2.967 1.00 71.69 172 SER A N 1
ATOM 1345 C CA . SER A 1 172 ? -6.173 -0.625 2.875 1.00 71.69 172 SER A CA 1
ATOM 1346 C C . SER A 1 172 ? -7.527 -1.273 2.573 1.00 71.69 172 SER A C 1
ATOM 1348 O O . SER A 1 172 ? -7.598 -2.188 1.756 1.00 71.69 172 SER A O 1
ATOM 1350 N N . PHE A 1 173 ? -8.619 -0.778 3.162 1.00 71.06 173 PHE A N 1
ATOM 1351 C CA . PHE A 1 173 ? -9.961 -1.290 2.870 1.00 71.06 173 PHE A CA 1
ATOM 1352 C C . PHE A 1 173 ? -10.452 -0.911 1.468 1.00 71.06 173 PHE A C 1
ATOM 1354 O O . PHE A 1 173 ? -11.240 -1.660 0.898 1.00 71.06 173 PHE A O 1
ATOM 1361 N N . ASN A 1 174 ? -10.005 0.221 0.918 1.00 67.38 174 ASN A N 1
ATOM 1362 C CA . ASN A 1 174 ? -10.359 0.646 -0.440 1.00 67.38 174 ASN A CA 1
ATOM 1363 C C . ASN A 1 174 ? -9.354 0.130 -1.493 1.00 67.38 174 ASN A C 1
ATOM 1365 O O . ASN A 1 174 ? -9.655 0.122 -2.686 1.00 67.38 174 ASN A O 1
ATOM 1369 N N . ALA A 1 175 ? -8.173 -0.338 -1.071 1.00 60.91 175 ALA A N 1
ATOM 1370 C CA . ALA A 1 175 ? -7.157 -0.883 -1.967 1.00 60.91 175 ALA A CA 1
ATOM 1371 C C . ALA A 1 175 ? -7.671 -2.104 -2.737 1.00 60.91 175 ALA A C 1
ATOM 1373 O O . ALA A 1 175 ? -7.371 -2.227 -3.912 1.00 60.91 175 ALA A O 1
ATOM 1374 N N . GLY A 1 176 ? -8.495 -2.967 -2.135 1.00 59.09 176 GLY A N 1
ATOM 1375 C CA . GLY A 1 176 ? -9.006 -4.165 -2.817 1.00 59.09 176 GLY A CA 1
ATOM 1376 C C . GLY A 1 176 ? -9.824 -3.882 -4.088 1.00 59.09 176 GLY A C 1
ATOM 1377 O O . GLY A 1 176 ? -9.744 -4.651 -5.044 1.00 59.09 176 GLY A O 1
ATOM 1378 N N . GLU A 1 177 ? -10.575 -2.777 -4.129 1.00 59.78 177 GLU A N 1
ATOM 1379 C CA . GLU A 1 177 ? -11.303 -2.349 -5.335 1.00 59.78 177 GLU A CA 1
ATOM 1380 C C . GLU A 1 177 ? -10.376 -1.663 -6.341 1.00 59.78 177 GLU A C 1
ATOM 1382 O O . GL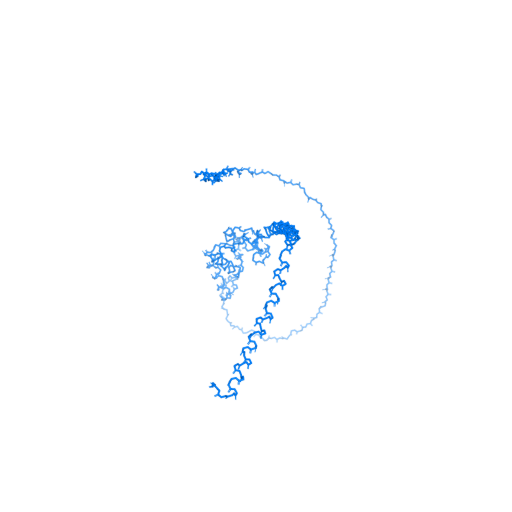U A 1 177 ? -10.418 -1.973 -7.530 1.00 59.78 177 GLU A O 1
ATOM 1387 N N . ASN A 1 178 ? -9.478 -0.794 -5.867 1.00 57.22 178 ASN A N 1
ATOM 1388 C CA . ASN A 1 178 ? -8.525 -0.103 -6.735 1.00 57.22 178 ASN A CA 1
ATOM 1389 C C . ASN A 1 178 ? -7.483 -1.038 -7.363 1.00 57.22 178 ASN A C 1
ATOM 1391 O O . ASN A 1 178 ? -7.085 -0.801 -8.498 1.00 57.22 178 ASN A O 1
ATOM 1395 N N . ILE A 1 179 ? -7.062 -2.100 -6.672 1.00 60.75 179 ILE A N 1
ATOM 1396 C CA . ILE A 1 179 ? -6.074 -3.064 -7.178 1.00 60.75 179 ILE A CA 1
ATOM 1397 C C . ILE A 1 179 ? -6.620 -3.779 -8.416 1.00 60.75 179 ILE A C 1
ATOM 1399 O O . ILE A 1 179 ? -5.937 -3.821 -9.429 1.00 60.75 179 ILE A O 1
ATOM 1403 N N . ARG A 1 180 ? -7.881 -4.237 -8.403 1.00 60.97 180 ARG A N 1
ATOM 1404 C CA . ARG A 1 180 ? -8.469 -4.936 -9.565 1.00 60.97 180 ARG A CA 1
ATOM 1405 C C . ARG A 1 180 ? -8.562 -4.033 -10.795 1.00 60.97 180 ARG A C 1
ATOM 1407 O O . ARG A 1 180 ? -8.246 -4.462 -11.898 1.00 60.97 180 ARG A O 1
ATOM 1414 N N . VAL A 1 181 ? -8.947 -2.771 -10.601 1.00 67.44 181 VAL A N 1
ATOM 1415 C CA . VAL A 1 181 ? -9.017 -1.781 -11.689 1.00 67.44 181 VAL A CA 1
ATOM 1416 C C . VAL A 1 181 ? -7.616 -1.407 -12.194 1.00 67.44 181 VAL A C 1
ATOM 1418 O O . VAL A 1 181 ? -7.417 -1.200 -13.392 1.00 67.44 181 VAL A O 1
ATOM 1421 N N . GLN A 1 182 ? -6.627 -1.335 -11.300 1.00 68.56 182 GLN A N 1
ATOM 1422 C CA . GLN A 1 182 ? -5.236 -1.076 -11.672 1.00 68.56 182 GLN A CA 1
ATOM 1423 C C . GLN A 1 182 ? -4.609 -2.248 -12.424 1.00 68.56 182 GLN A C 1
ATOM 1425 O O . GLN A 1 182 ? -3.913 -1.997 -13.403 1.00 68.56 182 GLN A O 1
ATOM 1430 N N . ASP A 1 183 ? -4.899 -3.490 -12.041 1.00 73.94 183 ASP A N 1
ATOM 1431 C CA . ASP A 1 183 ? -4.400 -4.689 -12.720 1.00 73.94 183 ASP A CA 1
ATOM 1432 C C . ASP A 1 183 ? -4.916 -4.764 -14.164 1.00 73.94 183 ASP A C 1
ATOM 1434 O O . ASP A 1 183 ? -4.146 -5.012 -15.091 1.00 73.94 183 ASP A O 1
ATOM 1438 N N . GLU A 1 184 ? -6.197 -4.455 -14.391 1.00 80.81 184 GLU A N 1
ATOM 1439 C CA . GLU A 1 184 ? -6.762 -4.384 -15.745 1.00 80.81 184 GLU A CA 1
ATOM 1440 C C . GLU A 1 184 ? -6.129 -3.264 -16.580 1.00 80.81 184 GLU A C 1
ATOM 1442 O O . GLU A 1 184 ? -5.832 -3.447 -17.764 1.00 80.81 184 GLU A O 1
ATOM 1447 N N . LYS A 1 185 ? -5.898 -2.093 -15.975 1.00 86.19 185 LYS A N 1
ATOM 1448 C CA . LYS A 1 185 ? -5.225 -0.975 -16.649 1.00 86.19 185 LYS A CA 1
ATOM 1449 C C . LYS A 1 185 ? -3.771 -1.315 -16.980 1.00 86.19 185 LYS A C 1
ATOM 1451 O O . LYS A 1 185 ? -3.299 -0.968 -18.061 1.00 86.19 185 LYS A O 1
ATOM 1456 N N . LEU A 1 186 ? -3.074 -1.983 -16.065 1.00 87.44 186 LEU A N 1
ATOM 1457 C CA . LEU A 1 186 ? -1.693 -2.412 -16.240 1.00 87.44 186 LEU A CA 1
ATOM 1458 C C . LEU A 1 186 ? -1.584 -3.449 -17.360 1.00 87.44 186 LEU A C 1
ATOM 1460 O O . LEU A 1 186 ? -0.723 -3.302 -18.223 1.00 87.44 186 LEU A O 1
ATOM 1464 N N . GLY A 1 187 ? -2.514 -4.409 -17.413 1.00 89.44 187 GLY A N 1
ATOM 1465 C CA . GLY A 1 187 ? -2.608 -5.381 -18.502 1.00 89.44 187 GLY A CA 1
ATOM 1466 C C . GLY A 1 187 ? -2.784 -4.716 -19.868 1.00 89.44 187 GLY A C 1
ATOM 1467 O O . GLY A 1 187 ? -2.019 -4.992 -20.787 1.00 89.44 187 GLY A O 1
ATOM 1468 N N . ARG A 1 188 ? -3.711 -3.753 -19.990 1.00 90.56 188 ARG A N 1
ATOM 1469 C CA . ARG A 1 188 ? -3.912 -3.002 -21.246 1.00 90.56 188 ARG A CA 1
ATOM 1470 C C . ARG A 1 188 ? -2.667 -2.227 -21.678 1.00 90.56 188 ARG A C 1
ATOM 1472 O O . ARG A 1 188 ? -2.309 -2.250 -22.849 1.00 90.56 188 ARG A O 1
ATOM 1479 N N . MET A 1 189 ? -1.990 -1.559 -20.741 1.00 91.25 189 MET A N 1
ATOM 1480 C CA . MET A 1 189 ? -0.743 -0.850 -21.052 1.00 91.25 189 MET A CA 1
ATOM 1481 C C . MET A 1 189 ? 0.365 -1.808 -21.493 1.00 91.25 189 MET A C 1
ATOM 1483 O O . MET A 1 189 ? 1.140 -1.472 -22.387 1.00 91.25 189 MET A O 1
ATOM 1487 N N . GLN A 1 190 ? 0.444 -2.989 -20.881 1.00 92.88 190 GLN A N 1
ATOM 1488 C CA . GLN A 1 190 ? 1.424 -4.003 -21.249 1.00 92.88 190 GLN A CA 1
ATOM 1489 C C . GLN A 1 190 ? 1.164 -4.543 -22.661 1.00 92.88 190 GLN A C 1
ATOM 1491 O O . GLN A 1 190 ? 2.094 -4.609 -23.461 1.00 92.88 190 GLN A O 1
ATOM 1496 N N . GLU A 1 191 ? -0.095 -4.822 -23.009 1.00 95.75 191 GLU A N 1
ATOM 1497 C CA . GLU A 1 191 ? -0.480 -5.206 -24.372 1.00 95.75 191 GLU A CA 1
ATOM 1498 C C . GLU A 1 191 ? -0.128 -4.119 -25.403 1.00 95.75 191 GLU A C 1
ATOM 1500 O O . GLU A 1 191 ? 0.381 -4.422 -26.485 1.00 95.75 191 GLU A O 1
ATOM 1505 N N . ASP A 1 192 ? -0.359 -2.844 -25.082 1.00 96.38 192 ASP A N 1
ATOM 1506 C CA . ASP A 1 192 ? -0.020 -1.733 -25.977 1.00 96.38 192 ASP A CA 1
ATOM 1507 C C . ASP A 1 192 ? 1.498 -1.580 -26.168 1.00 96.38 192 ASP A C 1
ATOM 1509 O O . ASP A 1 192 ? 1.965 -1.350 -27.288 1.00 96.38 192 ASP A O 1
ATOM 1513 N N . LEU A 1 193 ? 2.286 -1.768 -25.106 1.00 95.50 193 LEU A N 1
ATOM 1514 C CA . LEU A 1 193 ? 3.751 -1.806 -25.178 1.00 95.50 193 LEU A CA 1
ATOM 1515 C C . LEU A 1 193 ? 4.244 -2.967 -26.050 1.00 95.50 193 LEU A C 1
ATOM 1517 O O . LEU A 1 193 ? 5.116 -2.776 -26.900 1.00 95.50 193 LEU A O 1
ATOM 1521 N N . GLU A 1 194 ? 3.663 -4.157 -25.898 1.00 96.62 194 GLU A N 1
ATOM 1522 C CA . GLU A 1 194 ? 4.004 -5.326 -26.715 1.00 96.62 194 GLU A CA 1
ATOM 1523 C C . GLU A 1 194 ? 3.695 -5.093 -28.201 1.00 96.62 194 GLU A C 1
ATOM 1525 O O . GLU A 1 194 ? 4.509 -5.436 -29.066 1.00 96.62 194 GLU A O 1
ATOM 1530 N N . ARG A 1 195 ? 2.578 -4.424 -28.518 1.00 96.75 195 ARG A N 1
ATOM 1531 C CA . ARG A 1 195 ? 2.247 -4.014 -29.895 1.00 96.75 195 ARG A CA 1
ATOM 1532 C C . ARG A 1 195 ? 3.273 -3.042 -30.470 1.00 96.75 195 ARG A C 1
ATOM 1534 O O . ARG A 1 195 ? 3.667 -3.196 -31.627 1.00 96.75 195 ARG A O 1
ATOM 1541 N N . GLN A 1 196 ? 3.730 -2.068 -29.683 1.00 96.12 196 GLN A N 1
ATOM 1542 C CA . GLN A 1 196 ? 4.755 -1.117 -30.125 1.00 96.12 196 GLN A CA 1
ATOM 1543 C C . GLN A 1 196 ? 6.098 -1.806 -30.384 1.00 96.12 196 GLN A C 1
ATOM 1545 O O . GLN A 1 196 ? 6.731 -1.549 -31.408 1.00 96.12 196 GLN A O 1
ATOM 1550 N N . ILE A 1 197 ? 6.513 -2.723 -29.507 1.00 96.44 197 ILE A N 1
ATOM 1551 C CA . ILE A 1 197 ? 7.741 -3.507 -29.695 1.00 96.44 197 ILE A CA 1
ATOM 1552 C C . ILE A 1 197 ? 7.639 -4.365 -30.959 1.00 96.44 197 ILE A C 1
ATOM 1554 O O . ILE A 1 197 ? 8.571 -4.388 -31.765 1.00 96.44 197 ILE A O 1
ATOM 1558 N N . ALA A 1 198 ? 6.506 -5.042 -31.167 1.00 97.44 198 ALA A N 1
ATOM 1559 C CA . ALA A 1 198 ? 6.277 -5.847 -32.362 1.00 97.44 198 ALA A CA 1
ATOM 1560 C C . ALA A 1 198 ? 6.335 -4.999 -33.643 1.00 97.44 198 ALA A C 1
ATOM 1562 O O . ALA A 1 198 ? 6.942 -5.416 -34.633 1.00 97.44 198 ALA A O 1
ATOM 1563 N N . TYR A 1 199 ? 5.759 -3.795 -33.611 1.00 97.56 199 TYR A N 1
ATOM 1564 C CA . TYR A 1 199 ? 5.819 -2.841 -34.716 1.00 97.56 199 TYR A CA 1
ATOM 1565 C C . TYR A 1 199 ? 7.257 -2.399 -35.018 1.00 97.56 199 TYR A C 1
ATOM 1567 O O . TYR A 1 199 ? 7.712 -2.530 -36.154 1.00 97.56 199 TYR A O 1
ATOM 1575 N N . LEU A 1 200 ? 8.000 -1.945 -34.005 1.00 96.44 200 LEU A N 1
ATOM 1576 C CA . LEU A 1 200 ? 9.386 -1.496 -34.172 1.00 96.44 200 LEU A CA 1
ATOM 1577 C C . LEU A 1 200 ? 10.299 -2.620 -34.667 1.00 96.44 200 LEU A C 1
ATOM 1579 O O . LEU A 1 200 ? 11.143 -2.400 -35.530 1.00 96.44 200 LEU A O 1
ATOM 1583 N N . LYS A 1 201 ? 10.102 -3.845 -34.172 1.00 97.06 201 LYS A N 1
ATOM 1584 C CA . LYS A 1 201 ? 10.855 -5.016 -34.628 1.00 97.06 201 LYS A CA 1
ATOM 1585 C C . LYS A 1 201 ? 10.593 -5.322 -36.103 1.00 97.06 201 LYS A C 1
ATOM 1587 O O . LYS A 1 201 ? 11.526 -5.630 -36.837 1.00 97.06 201 LYS A O 1
ATOM 1592 N N . LYS A 1 202 ? 9.338 -5.208 -36.548 1.00 97.94 202 LYS A N 1
ATOM 1593 C CA . LYS A 1 202 ? 8.977 -5.380 -37.959 1.00 97.94 202 LYS A CA 1
ATOM 1594 C C . LYS A 1 202 ? 9.640 -4.319 -38.843 1.00 97.94 202 LYS A C 1
ATOM 1596 O O . LYS A 1 202 ? 10.132 -4.661 -39.914 1.00 97.94 202 LYS A O 1
ATOM 1601 N N . GLU A 1 203 ? 9.676 -3.068 -38.390 1.00 96.75 203 GLU A N 1
ATOM 1602 C CA . GLU A 1 203 ? 10.307 -1.984 -39.147 1.00 96.75 203 GLU A CA 1
ATOM 1603 C C . GLU A 1 203 ? 11.833 -2.132 -39.205 1.00 96.75 203 GLU A C 1
ATOM 1605 O O . GLU A 1 203 ? 12.418 -1.960 -40.269 1.00 96.75 203 GLU A O 1
ATOM 1610 N N . ASN A 1 204 ? 12.479 -2.555 -38.113 1.00 96.69 204 ASN A N 1
ATOM 1611 C CA . ASN A 1 204 ? 13.911 -2.867 -38.124 1.00 96.69 204 ASN A CA 1
ATOM 1612 C C . ASN A 1 204 ? 14.249 -3.980 -39.121 1.00 96.69 204 ASN A C 1
ATOM 1614 O O . ASN A 1 204 ? 15.165 -3.811 -39.919 1.00 96.69 204 ASN A O 1
ATOM 1618 N N . ASN A 1 205 ? 13.477 -5.070 -39.142 1.00 97.31 205 ASN A N 1
ATOM 1619 C CA . ASN A 1 205 ? 13.691 -6.150 -40.110 1.00 97.31 205 ASN A CA 1
ATOM 1620 C C . ASN A 1 205 ? 13.562 -5.649 -41.559 1.00 97.31 205 ASN A C 1
ATOM 1622 O O . ASN A 1 205 ? 14.345 -6.032 -42.423 1.00 97.31 205 ASN A O 1
ATOM 1626 N N . ARG A 1 206 ? 12.594 -4.762 -41.825 1.00 96.88 206 ARG A N 1
ATOM 1627 C CA . ARG A 1 206 ? 12.416 -4.146 -43.146 1.00 96.88 206 ARG A CA 1
ATOM 1628 C C . ARG A 1 206 ? 13.610 -3.272 -43.531 1.00 96.88 206 ARG A C 1
ATOM 1630 O O . ARG A 1 206 ? 14.030 -3.273 -44.685 1.00 96.88 206 ARG A O 1
ATOM 1637 N N . LEU A 1 207 ? 14.144 -2.507 -42.582 1.00 95.81 207 LEU A N 1
ATOM 1638 C CA . LEU A 1 207 ? 15.331 -1.689 -42.810 1.00 95.81 207 LEU A CA 1
ATOM 1639 C C . LEU A 1 207 ? 16.568 -2.552 -43.069 1.00 95.81 207 LEU A C 1
ATOM 1641 O O . LEU A 1 207 ? 17.347 -2.206 -43.952 1.00 95.81 207 LEU A O 1
ATOM 1645 N N . GLU A 1 208 ? 16.734 -3.666 -42.356 1.00 96.06 208 GLU A N 1
ATOM 1646 C CA . GLU A 1 208 ? 17.826 -4.618 -42.591 1.00 96.06 208 GLU A CA 1
ATOM 1647 C C . GLU A 1 208 ? 17.761 -5.238 -43.992 1.00 96.06 208 GLU A C 1
ATOM 1649 O O . GLU A 1 208 ? 18.787 -5.310 -44.666 1.00 96.06 208 GLU A O 1
ATOM 1654 N N . GLU A 1 209 ? 16.568 -5.605 -44.469 1.00 96.94 209 GLU A N 1
ATOM 1655 C CA . GLU A 1 209 ? 16.359 -6.106 -45.836 1.00 96.94 209 GLU A CA 1
ATOM 1656 C C . GLU A 1 209 ? 16.750 -5.052 -46.885 1.00 96.94 209 GLU A C 1
ATOM 1658 O O . GLU A 1 209 ? 17.569 -5.318 -47.765 1.00 96.94 209 GLU A O 1
ATOM 1663 N N . LEU A 1 210 ? 16.268 -3.812 -46.730 1.00 96.62 210 LEU A N 1
ATOM 1664 C CA . LEU A 1 210 ? 16.631 -2.701 -47.618 1.00 96.62 210 LEU A CA 1
ATOM 1665 C C . LEU A 1 210 ? 18.135 -2.397 -47.600 1.00 96.62 210 LEU A C 1
ATOM 1667 O O . LEU A 1 210 ? 18.710 -2.012 -48.624 1.00 96.62 210 LEU A O 1
ATOM 1671 N N . LEU A 1 211 ? 18.777 -2.525 -46.437 1.00 95.69 211 LEU A N 1
ATOM 1672 C CA . LEU A 1 211 ? 20.215 -2.325 -46.305 1.00 95.69 211 LEU A CA 1
ATOM 1673 C C . LEU A 1 211 ? 20.983 -3.441 -47.022 1.00 95.69 211 LEU A C 1
ATOM 1675 O O . LEU A 1 211 ? 21.933 -3.146 -47.746 1.00 95.69 211 LEU A O 1
ATOM 1679 N N . GLY A 1 212 ? 20.543 -4.692 -46.861 1.00 94.88 212 GLY A N 1
ATOM 1680 C CA . GLY A 1 212 ? 21.086 -5.861 -47.551 1.00 94.88 212 GLY A CA 1
ATOM 1681 C C . GLY A 1 212 ? 21.003 -5.724 -49.071 1.00 94.88 212 GLY A C 1
ATOM 1682 O O . GLY A 1 212 ? 22.020 -5.857 -49.753 1.00 94.88 212 GLY A O 1
ATOM 1683 N N . ASP A 1 213 ? 19.839 -5.334 -49.595 1.00 95.69 213 ASP A N 1
ATOM 1684 C CA . ASP A 1 213 ? 19.642 -5.071 -51.026 1.00 95.69 213 ASP A CA 1
ATOM 1685 C C . ASP A 1 213 ? 20.590 -3.984 -51.542 1.00 95.69 213 ASP A C 1
ATOM 1687 O O . ASP A 1 213 ? 21.171 -4.093 -52.626 1.00 95.69 213 ASP A O 1
ATOM 1691 N N . LYS A 1 214 ? 20.779 -2.916 -50.760 1.00 94.25 214 LYS A N 1
ATOM 1692 C CA . LYS A 1 214 ? 21.659 -1.810 -51.140 1.00 94.25 214 LYS A CA 1
ATOM 1693 C C . LYS A 1 214 ? 23.134 -2.210 -51.115 1.00 94.25 214 LYS A C 1
ATOM 1695 O O . LYS A 1 214 ? 23.881 -1.773 -51.990 1.00 94.25 214 LYS A O 1
ATOM 1700 N N . ILE A 1 215 ? 23.548 -3.046 -50.162 1.00 92.81 215 ILE A N 1
ATOM 1701 C CA . ILE A 1 215 ? 24.894 -3.635 -50.133 1.00 92.81 215 ILE A CA 1
ATOM 1702 C C . ILE A 1 215 ? 25.109 -4.505 -51.378 1.00 92.81 215 ILE A C 1
ATOM 1704 O O . ILE A 1 215 ? 26.088 -4.290 -52.089 1.00 92.81 215 ILE A O 1
ATOM 1708 N N . ALA A 1 216 ? 24.165 -5.391 -51.714 1.00 89.06 216 ALA A N 1
ATOM 1709 C CA . ALA A 1 216 ? 24.254 -6.245 -52.902 1.00 89.06 216 ALA A CA 1
ATOM 1710 C C . ALA A 1 216 ? 24.341 -5.431 -54.211 1.00 89.06 216 ALA A C 1
ATOM 1712 O O . ALA A 1 216 ? 25.124 -5.747 -55.113 1.00 89.06 216 ALA A O 1
ATOM 1713 N N . GLN A 1 217 ? 23.590 -4.328 -54.310 1.00 89.44 217 GLN A N 1
ATOM 1714 C CA . GLN A 1 217 ? 23.683 -3.401 -55.445 1.00 89.44 217 GLN A CA 1
ATOM 1715 C C . GLN A 1 217 ? 25.056 -2.724 -55.547 1.00 89.44 217 GLN A C 1
ATOM 1717 O O . GLN A 1 217 ? 25.558 -2.526 -56.656 1.00 89.44 217 GLN A O 1
ATOM 1722 N N . LEU A 1 218 ? 25.658 -2.344 -54.416 1.00 84.50 218 LEU A N 1
ATOM 1723 C CA . LEU A 1 218 ? 26.986 -1.726 -54.384 1.00 84.50 218 LEU A CA 1
ATOM 1724 C C . LEU A 1 218 ? 28.098 -2.722 -54.721 1.00 84.50 218 LEU A C 1
ATOM 1726 O O . LEU A 1 218 ? 29.040 -2.345 -55.416 1.00 84.50 218 LEU A O 1
ATOM 1730 N N . GLU A 1 219 ? 27.975 -3.971 -54.279 1.00 84.50 219 GLU A N 1
ATOM 1731 C CA . GLU A 1 219 ? 28.902 -5.053 -54.620 1.00 84.50 219 GLU A CA 1
ATOM 1732 C C . GLU A 1 219 ? 28.858 -5.354 -56.124 1.00 84.50 219 GLU A C 1
ATOM 1734 O O . GLU A 1 219 ? 29.890 -5.361 -56.790 1.00 84.50 219 GLU A O 1
ATOM 1739 N N . THR A 1 220 ? 27.656 -5.426 -56.704 1.00 83.94 220 THR A N 1
ATOM 1740 C CA . THR A 1 220 ? 27.479 -5.622 -58.155 1.00 83.94 220 THR A CA 1
ATOM 1741 C C . THR A 1 220 ? 28.034 -4.451 -58.983 1.00 83.94 220 THR A C 1
ATOM 1743 O O . THR A 1 220 ? 28.521 -4.644 -60.096 1.00 83.94 220 THR A O 1
ATOM 1746 N N . ARG A 1 221 ? 27.958 -3.213 -58.469 1.00 79.94 221 ARG A N 1
ATOM 1747 C CA . ARG A 1 221 ? 28.417 -2.005 -59.183 1.00 79.94 221 ARG A CA 1
ATOM 1748 C C . ARG A 1 221 ? 29.919 -1.737 -59.093 1.00 79.94 221 ARG A C 1
ATOM 1750 O O . ARG A 1 221 ? 30.404 -0.943 -59.895 1.00 79.94 221 ARG A O 1
ATOM 1757 N N . ASN A 1 222 ? 30.648 -2.362 -58.170 1.00 68.69 222 ASN A N 1
ATOM 1758 C CA . ASN A 1 222 ? 32.079 -2.115 -57.965 1.00 68.69 222 ASN A CA 1
ATOM 1759 C C . ASN A 1 222 ? 32.937 -3.364 -58.242 1.00 68.69 222 ASN A C 1
ATOM 1761 O O . ASN A 1 222 ? 33.595 -3.857 -57.326 1.00 68.69 222 ASN A O 1
ATOM 1765 N N . PRO A 1 223 ? 33.048 -3.835 -59.501 1.00 65.62 223 PRO A N 1
ATOM 1766 C CA . PRO A 1 223 ? 33.970 -4.924 -59.843 1.00 65.62 223 PRO A CA 1
ATOM 1767 C C . PRO A 1 223 ? 35.451 -4.546 -59.630 1.00 65.62 223 PRO A C 1
ATOM 1769 O O . PRO A 1 223 ? 36.319 -5.409 -59.631 1.00 65.62 223 PRO A O 1
ATOM 1772 N N . LEU A 1 224 ? 35.761 -3.257 -59.428 1.00 57.66 224 LEU A N 1
ATOM 1773 C CA . LEU A 1 224 ? 37.111 -2.758 -59.139 1.00 57.66 224 LEU A CA 1
ATOM 1774 C C . LEU A 1 224 ? 37.636 -3.142 -57.745 1.00 57.66 224 LEU A C 1
ATOM 1776 O O . LEU A 1 224 ? 38.850 -3.212 -57.567 1.00 57.66 224 LEU A O 1
ATOM 1780 N N . LEU A 1 225 ? 36.758 -3.422 -56.774 1.00 59.09 225 LEU A N 1
ATOM 1781 C CA . LEU A 1 225 ? 37.178 -3.808 -55.419 1.00 59.09 225 LEU A CA 1
ATOM 1782 C C . LEU A 1 225 ? 37.755 -5.228 -55.356 1.00 59.09 225 LEU A C 1
ATOM 1784 O O . LEU A 1 225 ? 38.597 -5.502 -54.499 1.00 59.09 225 LEU A O 1
ATOM 1788 N N . ASP A 1 226 ? 37.360 -6.114 -56.271 1.00 63.41 226 ASP A N 1
ATOM 1789 C CA . ASP A 1 226 ? 37.934 -7.461 -56.343 1.00 63.41 226 ASP A CA 1
ATOM 1790 C C . ASP A 1 226 ? 39.380 -7.433 -56.859 1.00 63.41 226 ASP A C 1
ATOM 1792 O O . ASP A 1 226 ? 40.227 -8.170 -56.352 1.00 63.41 226 ASP A O 1
ATOM 1796 N N . TYR A 1 227 ? 39.720 -6.489 -57.745 1.00 62.75 227 TYR A N 1
ATOM 1797 C CA . TYR A 1 227 ? 41.102 -6.293 -58.195 1.00 62.75 227 TYR A CA 1
ATOM 1798 C C . TYR A 1 227 ? 42.030 -5.792 -57.074 1.00 62.75 227 TYR A C 1
ATOM 1800 O O . TYR A 1 227 ? 43.189 -6.207 -57.012 1.00 62.75 227 TYR A O 1
ATOM 1808 N N . GLU A 1 228 ? 41.551 -4.946 -56.153 1.00 61.94 228 GLU A N 1
ATOM 1809 C CA . GLU A 1 228 ? 42.362 -4.493 -55.010 1.00 61.94 228 GLU A CA 1
ATOM 1810 C C . GLU A 1 228 ? 42.560 -5.584 -53.949 1.00 61.94 228 GLU A C 1
ATOM 1812 O O . GLU A 1 228 ? 43.649 -5.690 -53.376 1.00 61.94 228 GLU A O 1
ATOM 1817 N N . LYS A 1 229 ? 41.548 -6.430 -53.704 1.00 64.19 229 LYS A N 1
ATOM 1818 C CA . LYS A 1 229 ? 41.670 -7.562 -52.769 1.00 64.19 229 LYS A CA 1
ATOM 1819 C C . LYS A 1 229 ? 42.702 -8.580 -53.253 1.00 64.19 229 LYS A C 1
ATOM 1821 O O . LYS A 1 229 ? 43.520 -9.032 -52.449 1.00 64.19 229 LYS A O 1
ATOM 1826 N N . GLU A 1 230 ? 42.737 -8.884 -54.550 1.00 65.31 230 GLU A N 1
ATOM 1827 C CA . GLU A 1 230 ? 43.763 -9.773 -55.110 1.00 65.31 230 GLU A CA 1
ATOM 1828 C C . GLU A 1 230 ? 45.173 -9.159 -55.055 1.00 65.31 230 GLU A C 1
ATOM 1830 O O . GLU A 1 230 ? 46.140 -9.849 -54.711 1.00 65.31 230 GLU A O 1
ATOM 1835 N N . LEU A 1 231 ? 45.310 -7.850 -55.302 1.00 64.31 231 LEU A N 1
ATOM 1836 C CA . LEU A 1 231 ? 46.607 -7.166 -55.225 1.00 64.31 231 LEU A CA 1
ATOM 1837 C C . LEU A 1 231 ? 47.151 -7.099 -53.785 1.00 64.31 231 LEU A C 1
ATOM 1839 O O . LEU A 1 231 ? 48.350 -7.289 -53.558 1.00 64.31 231 LEU A O 1
ATOM 1843 N N . SER A 1 232 ? 46.266 -6.853 -52.817 1.00 66.44 232 SER A N 1
ATOM 1844 C CA . SER A 1 232 ? 46.558 -6.770 -51.380 1.00 66.44 232 SER A CA 1
ATOM 1845 C C . SER A 1 232 ? 47.054 -8.105 -50.814 1.00 66.44 232 SER A C 1
ATOM 1847 O O . SER A 1 232 ? 48.115 -8.168 -50.182 1.00 66.44 232 SER A O 1
ATOM 1849 N N . ILE A 1 233 ? 46.347 -9.199 -51.120 1.00 73.81 233 ILE A N 1
ATOM 1850 C CA . ILE A 1 233 ? 46.725 -10.540 -50.660 1.00 73.81 233 ILE A CA 1
ATOM 1851 C C . ILE A 1 233 ? 48.056 -10.959 -51.302 1.00 73.81 233 ILE A C 1
ATOM 1853 O O . ILE A 1 233 ? 48.927 -11.490 -50.615 1.00 73.81 233 ILE A O 1
ATOM 1857 N N . GLY A 1 234 ? 48.285 -10.644 -52.581 1.00 71.06 234 GLY A N 1
ATOM 1858 C CA . GLY A 1 234 ? 49.552 -10.941 -53.256 1.00 71.06 234 GLY A CA 1
ATOM 1859 C C . GLY A 1 234 ? 50.760 -10.152 -52.725 1.00 71.06 234 GLY A C 1
ATOM 1860 O O . GLY A 1 234 ? 51.878 -10.675 -52.713 1.00 71.06 234 GLY A O 1
ATOM 1861 N N . MET A 1 235 ? 50.575 -8.906 -52.274 1.00 76.88 235 MET A N 1
ATOM 1862 C CA . MET A 1 235 ? 51.661 -8.083 -51.721 1.00 76.88 235 MET A CA 1
ATOM 1863 C C . MET A 1 235 ? 52.046 -8.469 -50.289 1.00 76.88 235 MET A C 1
ATOM 1865 O O . MET A 1 235 ? 53.233 -8.425 -49.958 1.00 76.88 235 MET A O 1
ATOM 1869 N N . GLY A 1 236 ? 51.091 -8.915 -49.466 1.00 81.19 236 GLY A N 1
ATOM 1870 C CA . GLY A 1 236 ? 51.360 -9.319 -48.080 1.00 81.19 236 GLY A CA 1
ATOM 1871 C C . GLY A 1 236 ? 52.372 -10.466 -47.967 1.00 81.19 236 GLY A C 1
ATOM 1872 O O . GLY A 1 236 ? 53.324 -10.390 -47.190 1.00 81.19 236 GLY A O 1
ATOM 1873 N N . TRP A 1 237 ? 52.237 -11.494 -48.809 1.00 88.56 237 TRP A N 1
ATOM 1874 C CA . TRP A 1 237 ? 53.159 -12.639 -48.822 1.00 88.56 237 TRP A CA 1
ATOM 1875 C C . TRP A 1 237 ? 54.549 -12.267 -49.345 1.00 88.56 237 TRP A C 1
ATOM 1877 O O . TRP A 1 237 ? 55.553 -12.768 -48.840 1.00 88.56 237 TRP A O 1
ATOM 1887 N N . LYS A 1 238 ? 54.626 -11.348 -50.316 1.00 87.88 238 LYS A N 1
ATOM 1888 C CA . LYS A 1 238 ? 55.904 -10.828 -50.828 1.00 87.88 238 LYS A CA 1
ATOM 1889 C C . LYS A 1 238 ? 56.660 -10.051 -49.752 1.00 87.88 238 LYS A C 1
ATOM 1891 O O . LYS A 1 238 ? 57.868 -10.233 -49.616 1.00 87.88 238 LYS A O 1
ATOM 1896 N N . LEU A 1 239 ? 55.960 -9.238 -48.958 1.00 90.38 239 LEU A N 1
ATOM 1897 C CA . LEU A 1 239 ? 56.561 -8.507 -47.842 1.00 90.38 239 LEU A CA 1
ATOM 1898 C C . LEU A 1 239 ? 57.054 -9.466 -46.748 1.00 90.38 239 LEU A C 1
ATOM 1900 O O . LEU A 1 239 ? 58.178 -9.326 -46.272 1.00 90.38 239 LEU A O 1
ATOM 1904 N N . LEU A 1 240 ? 56.254 -10.480 -46.399 1.00 90.62 240 LEU A N 1
ATOM 1905 C CA . LEU A 1 240 ? 56.626 -11.489 -45.404 1.00 90.62 240 LEU A CA 1
ATOM 1906 C C . LEU A 1 240 ? 57.863 -12.295 -45.841 1.00 90.62 240 LEU A C 1
ATOM 1908 O O . LEU A 1 240 ? 58.774 -12.526 -45.046 1.00 90.62 240 LEU A O 1
ATOM 1912 N N . ALA A 1 241 ? 57.923 -12.678 -47.120 1.00 92.19 241 ALA A N 1
ATOM 1913 C CA . ALA A 1 241 ? 59.078 -13.356 -47.700 1.00 92.19 241 ALA A CA 1
ATOM 1914 C C . ALA A 1 241 ? 60.335 -12.476 -47.657 1.00 92.19 241 ALA A C 1
ATOM 1916 O O . ALA A 1 241 ? 61.410 -12.967 -47.319 1.00 92.19 241 ALA A O 1
ATOM 1917 N N . LEU A 1 242 ? 60.198 -11.177 -47.939 1.00 94.25 242 LEU A N 1
ATOM 1918 C CA . LEU A 1 242 ? 61.304 -10.223 -47.885 1.00 94.25 242 LEU A CA 1
ATOM 1919 C C . LEU A 1 242 ? 61.828 -10.049 -46.454 1.00 94.25 242 LEU A C 1
ATOM 1921 O O . LEU A 1 242 ? 63.036 -10.100 -46.239 1.00 94.25 242 LEU A O 1
ATOM 1925 N N . VAL A 1 243 ? 60.941 -9.920 -45.465 1.00 95.19 243 VAL A N 1
ATOM 1926 C CA . VAL A 1 243 ? 61.329 -9.824 -44.047 1.00 95.19 243 VAL A CA 1
ATOM 1927 C C . VAL A 1 243 ? 62.062 -11.088 -43.588 1.00 95.19 243 VAL A C 1
ATOM 1929 O O . VAL A 1 243 ? 63.133 -10.988 -42.988 1.00 95.19 243 VAL A O 1
ATOM 1932 N N . ASN A 1 244 ? 61.551 -12.276 -43.930 1.00 95.25 244 ASN A N 1
ATOM 1933 C CA . ASN A 1 244 ? 62.228 -13.539 -43.620 1.00 95.25 244 ASN A CA 1
ATOM 1934 C C . ASN A 1 244 ? 63.586 -13.663 -44.323 1.00 95.25 244 ASN A C 1
ATOM 1936 O O . ASN A 1 244 ? 64.547 -14.154 -43.732 1.00 95.25 244 ASN A O 1
ATOM 1940 N N . PHE A 1 245 ? 63.689 -13.194 -45.567 1.00 96.50 245 PHE A N 1
ATOM 1941 C CA . PHE A 1 245 ? 64.942 -13.196 -46.315 1.00 96.50 245 PHE A CA 1
ATOM 1942 C C . PHE A 1 245 ? 65.998 -12.291 -45.664 1.00 96.50 245 PHE A C 1
ATOM 1944 O O . PHE A 1 245 ? 67.138 -12.713 -45.471 1.00 96.50 245 PHE A O 1
ATOM 1951 N N . VAL A 1 246 ? 65.616 -11.081 -45.245 1.00 95.88 246 VAL A N 1
ATOM 1952 C CA . VAL A 1 246 ? 66.507 -10.163 -44.516 1.00 95.88 246 VAL A CA 1
ATOM 1953 C C . VAL A 1 246 ? 66.933 -10.760 -43.171 1.00 95.88 246 VAL A C 1
ATOM 1955 O O . VAL A 1 246 ? 68.113 -10.711 -42.828 1.00 95.88 246 VAL A O 1
ATOM 1958 N N . ALA A 1 247 ? 66.011 -11.384 -42.433 1.00 95.31 247 ALA A N 1
ATOM 1959 C CA . ALA A 1 247 ? 66.331 -12.055 -41.175 1.00 95.31 247 ALA A CA 1
ATOM 1960 C C . ALA A 1 247 ? 67.352 -13.194 -41.364 1.00 95.31 247 ALA A C 1
ATOM 1962 O O . ALA A 1 247 ? 68.296 -13.311 -40.583 1.00 95.31 247 ALA A O 1
ATOM 1963 N N . LEU A 1 248 ? 67.221 -13.993 -42.429 1.00 96.00 248 LEU A N 1
ATOM 1964 C CA . LEU A 1 248 ? 68.188 -15.045 -42.765 1.00 96.00 248 LEU A CA 1
ATOM 1965 C C . LEU A 1 248 ? 69.577 -14.485 -43.090 1.00 96.00 248 LEU A C 1
ATOM 1967 O O . LEU A 1 248 ? 70.576 -15.051 -42.646 1.00 96.00 248 LEU A O 1
ATOM 1971 N N . ILE A 1 249 ? 69.650 -13.368 -43.820 1.00 95.56 249 ILE A N 1
ATOM 1972 C CA . ILE A 1 249 ? 70.923 -12.687 -44.099 1.00 95.56 249 ILE A CA 1
ATOM 1973 C C . ILE A 1 249 ? 71.585 -12.232 -42.795 1.00 95.56 249 ILE A C 1
ATOM 1975 O O . ILE A 1 249 ? 72.776 -12.471 -42.606 1.00 95.56 249 ILE A O 1
ATOM 1979 N N . LEU A 1 250 ? 70.826 -11.634 -41.872 1.00 95.00 250 LEU A N 1
ATOM 1980 C CA . LEU A 1 250 ? 71.356 -11.200 -40.576 1.00 95.00 250 LEU A CA 1
ATOM 1981 C C . LEU A 1 250 ? 71.895 -12.377 -39.747 1.00 95.00 250 LEU A C 1
ATOM 1983 O O . LEU A 1 250 ? 72.974 -12.273 -39.168 1.00 95.00 250 LEU A O 1
ATOM 1987 N N . ILE A 1 251 ? 71.197 -13.518 -39.744 1.00 95.12 251 ILE A N 1
ATOM 1988 C CA . ILE A 1 251 ? 71.654 -14.742 -39.066 1.00 95.12 251 ILE A CA 1
ATOM 1989 C C . ILE A 1 251 ? 72.956 -15.272 -39.692 1.00 95.12 251 ILE A C 1
ATOM 1991 O O . ILE A 1 251 ? 73.864 -15.691 -38.972 1.00 95.12 251 ILE A O 1
ATOM 1995 N N . LEU A 1 252 ? 73.075 -15.247 -41.025 1.00 94.75 252 LEU A N 1
ATOM 1996 C CA . LEU A 1 252 ? 74.295 -15.665 -41.723 1.00 94.75 252 LEU A CA 1
ATOM 1997 C C . LEU A 1 252 ? 75.481 -14.742 -41.421 1.00 94.75 252 LEU A C 1
ATOM 1999 O O . LEU A 1 252 ? 76.580 -15.238 -41.170 1.00 94.75 252 LEU A O 1
ATOM 2003 N N . LEU A 1 253 ? 75.262 -13.425 -41.405 1.00 94.31 253 LEU A N 1
ATOM 2004 C CA . LEU A 1 253 ? 76.296 -12.439 -41.075 1.00 94.31 253 LEU A CA 1
ATOM 2005 C C . LEU A 1 253 ? 76.800 -12.598 -39.634 1.00 94.31 253 LEU A C 1
ATOM 2007 O O . LEU A 1 253 ? 78.012 -12.610 -39.419 1.00 94.31 253 LEU A O 1
ATOM 2011 N N . ALA A 1 254 ? 75.894 -12.818 -38.675 1.00 93.31 254 ALA A N 1
ATOM 2012 C CA . ALA A 1 254 ? 76.257 -13.108 -37.286 1.00 93.31 254 ALA A CA 1
ATOM 2013 C C . ALA A 1 254 ? 77.085 -14.402 -37.166 1.00 93.31 254 ALA A C 1
ATOM 2015 O O . ALA A 1 254 ? 78.067 -14.465 -36.432 1.00 93.31 254 ALA A O 1
ATOM 2016 N N . LYS A 1 255 ? 76.745 -15.444 -37.937 1.00 93.12 255 LYS A N 1
ATOM 2017 C CA . LYS A 1 255 ? 77.485 -16.718 -37.919 1.00 93.12 255 LYS A CA 1
ATOM 2018 C C . LYS A 1 255 ? 78.894 -16.608 -38.514 1.00 93.12 255 LYS A C 1
ATOM 2020 O O . LYS A 1 255 ? 79.781 -17.357 -38.114 1.00 93.12 255 LYS A O 1
ATOM 2025 N N . MET A 1 256 ? 79.101 -15.698 -39.462 1.00 93.62 256 MET A N 1
ATOM 2026 C CA . MET A 1 256 ? 80.403 -15.440 -40.090 1.00 93.62 256 MET A CA 1
ATOM 2027 C C . MET A 1 256 ? 81.312 -14.530 -39.242 1.00 93.62 256 MET A C 1
ATOM 2029 O O . MET A 1 256 ? 82.442 -14.270 -39.650 1.00 93.62 256 MET A O 1
ATOM 2033 N N . GLY A 1 257 ? 80.845 -14.050 -38.079 1.00 89.38 257 GLY A N 1
ATOM 2034 C CA . GLY A 1 257 ? 81.615 -13.178 -37.183 1.00 89.38 257 GLY A CA 1
ATOM 2035 C C . GLY A 1 257 ? 81.855 -11.774 -37.743 1.00 89.38 257 GLY A C 1
ATOM 2036 O O . GLY A 1 257 ? 82.828 -11.122 -37.376 1.00 89.38 257 GLY A O 1
ATOM 2037 N N . TRP A 1 258 ? 81.012 -11.335 -38.683 1.00 80.88 258 TRP A N 1
ATOM 2038 C CA . TRP A 1 258 ? 81.062 -9.986 -39.260 1.00 80.88 258 TRP A CA 1
ATOM 2039 C C . TRP A 1 258 ? 80.300 -8.950 -38.420 1.00 80.88 258 TRP A C 1
ATOM 2041 O O . TRP A 1 258 ? 80.479 -7.750 -38.621 1.00 80.88 258 TRP A O 1
ATOM 2051 N N . ILE A 1 259 ? 79.456 -9.423 -37.501 1.00 70.50 259 ILE A N 1
ATOM 2052 C CA . ILE A 1 259 ? 78.695 -8.679 -36.488 1.00 70.50 259 ILE A CA 1
ATOM 2053 C C . ILE A 1 259 ? 78.955 -9.379 -35.158 1.00 70.50 259 ILE A C 1
ATOM 2055 O O . ILE A 1 259 ? 79.184 -8.663 -34.161 1.00 70.50 259 ILE A O 1
#

Sequence (259 aa):
MQDQKEMKKGFAVHEAGSDAGFEDFKDLSEGEIEGALSCLGGPRAGQGHEQGQESKASEKTPDLPPKTPLFDANLNLKFSEGKSRTSQRLKYEAEVSVIQKQLGSLEEIRQNLGLSRRKMCQLLMVDPSAWTRWTKVKSKGKKAGAPPHIFRALQWYHALIDNQPGWHPQNSFNAGENIRVQDEKLGRMQEDLERQIAYLKKENNRLEELLGDKIAQLETRNPLLDYEKELSIGMGWKLLALVNFVALILILLAKMGWI